Protein AF-A0A843GKA4-F1 (afdb_monomer_lite)

Secondary structure (DSSP, 8-state):
---SS----------S---TTSS---SEEEE-SSTTEEEE-HHHHHHTT--TTSEEEEEE-HHHHHHHHHHT-HHHHHHHHHTT--TTSHHHHHHHHHHH--EEEEE--B-B-TTSPBPEEE----HHHHHHHHHHHHHHHHHHHHHHHHHHTTT----HHHHHTT--TTTSPPPEEE-BSSEEPB-SSS--STTS-EEEE-HHHHHHHTGGGGGGGGG-EEEEEE-SSS-EEEEEE-SSSEEEEEEEEEEEEEEE--------

Structure (mmCIF, N/CA/C/O backbone):
data_AF-A0A843GKA4-F1
#
_entry.id   AF-A0A843GKA4-F1
#
loop_
_atom_site.group_PDB
_atom_site.id
_atom_site.type_symbol
_atom_site.label_atom_id
_atom_site.label_alt_id
_atom_site.label_comp_id
_atom_site.label_asym_id
_atom_site.label_entity_id
_atom_site.label_seq_id
_atom_site.pdbx_PDB_ins_code
_atom_site.Cartn_x
_atom_site.Cartn_y
_atom_site.Cartn_z
_atom_site.occupancy
_atom_site.B_iso_or_equiv
_atom_site.auth_seq_id
_atom_site.auth_comp_id
_atom_site.auth_asym_id
_atom_site.auth_atom_id
_atom_site.pdbx_PDB_model_num
ATOM 1 N N . MET A 1 1 ? 49.372 -31.970 7.978 1.00 38.84 1 MET A N 1
ATOM 2 C CA . MET A 1 1 ? 49.264 -32.409 9.388 1.00 38.84 1 MET A CA 1
ATOM 3 C C . MET A 1 1 ? 48.252 -33.540 9.479 1.00 38.84 1 MET A C 1
ATOM 5 O O . MET A 1 1 ? 47.115 -33.337 9.077 1.00 38.84 1 MET A O 1
ATOM 9 N N . LYS A 1 2 ? 48.652 -34.727 9.952 1.00 34.94 2 LYS A N 1
ATOM 10 C CA . LYS A 1 2 ? 47.706 -35.789 10.328 1.00 34.94 2 LYS A CA 1
ATOM 11 C C . LYS A 1 2 ? 47.189 -35.466 11.730 1.00 34.94 2 LYS A C 1
ATOM 13 O O . LYS A 1 2 ? 47.975 -35.460 12.670 1.00 34.94 2 LYS A O 1
ATOM 18 N N . LEU A 1 3 ? 45.902 -35.157 11.846 1.00 41.75 3 LEU A N 1
ATOM 19 C CA . LEU A 1 3 ? 45.246 -34.947 13.135 1.00 41.75 3 LEU A CA 1
ATOM 20 C C . LEU A 1 3 ? 44.920 -36.313 13.754 1.00 41.75 3 LEU A C 1
ATOM 22 O O . LEU A 1 3 ? 44.253 -37.147 13.141 1.00 41.75 3 LEU A O 1
ATOM 26 N N . VAL A 1 4 ? 45.471 -36.536 14.944 1.00 45.34 4 VAL A N 1
ATOM 27 C CA . VAL A 1 4 ? 45.277 -37.710 15.800 1.00 45.34 4 VAL A CA 1
ATOM 28 C C . VAL A 1 4 ? 43.909 -37.592 16.487 1.00 45.34 4 VAL A C 1
ATOM 30 O O . VAL A 1 4 ? 43.543 -36.509 16.928 1.00 45.34 4 VAL A O 1
ATOM 33 N N . ASN A 1 5 ? 43.179 -38.709 16.570 1.00 46.59 5 ASN A N 1
ATOM 34 C CA . ASN A 1 5 ? 41.856 -38.880 17.190 1.00 46.59 5 ASN A CA 1
ATOM 35 C C . ASN A 1 5 ? 40.714 -38.044 16.579 1.00 46.59 5 ASN A C 1
ATOM 37 O O . ASN A 1 5 ? 40.431 -36.918 16.975 1.00 46.59 5 ASN A O 1
ATOM 41 N N . LYS A 1 6 ? 39.999 -38.667 15.629 1.00 47.62 6 LYS A N 1
ATOM 42 C CA . LYS A 1 6 ? 38.758 -38.169 15.015 1.00 47.62 6 LYS A CA 1
ATOM 43 C C . LYS A 1 6 ? 37.616 -38.077 16.041 1.00 47.62 6 LYS A C 1
ATOM 45 O O . LYS A 1 6 ? 36.734 -38.930 16.065 1.00 47.62 6 LYS A O 1
ATOM 50 N N . ILE A 1 7 ? 37.584 -37.009 16.831 1.00 47.16 7 ILE A N 1
ATOM 51 C CA . ILE A 1 7 ? 36.308 -36.410 17.229 1.00 47.16 7 ILE A CA 1
ATOM 52 C C . ILE A 1 7 ? 35.863 -35.573 16.028 1.00 47.16 7 ILE A C 1
ATOM 54 O O . ILE A 1 7 ? 36.473 -34.556 15.703 1.00 47.16 7 ILE A O 1
ATOM 58 N N . SER A 1 8 ? 34.853 -36.053 15.303 1.00 47.72 8 SER A N 1
ATOM 59 C CA . SER A 1 8 ? 34.249 -35.306 14.200 1.00 47.72 8 SER A CA 1
ATOM 60 C C . SER A 1 8 ? 33.277 -34.291 14.785 1.00 47.72 8 SER A C 1
ATOM 62 O O . SER A 1 8 ? 32.148 -34.642 15.118 1.00 47.72 8 SER A O 1
ATOM 64 N N . PHE A 1 9 ? 33.684 -33.030 14.896 1.00 58.91 9 PHE A N 1
ATOM 65 C CA . PHE A 1 9 ? 32.709 -31.949 14.993 1.00 58.91 9 PHE A CA 1
ATOM 66 C C . PHE A 1 9 ? 32.101 -31.788 13.602 1.00 58.91 9 PHE A C 1
ATOM 68 O O . PHE A 1 9 ? 32.819 -31.514 12.641 1.00 58.91 9 PHE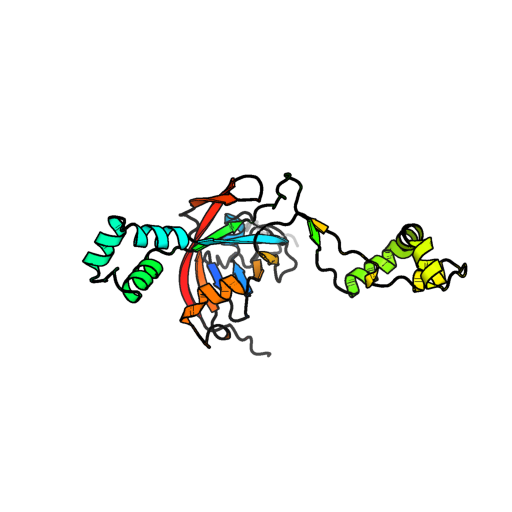 A O 1
ATOM 75 N N . GLY A 1 10 ? 30.803 -32.072 13.468 1.00 48.06 10 GLY A N 1
ATOM 76 C CA . GLY A 1 10 ? 30.100 -31.938 12.197 1.00 48.06 10 GLY A CA 1
ATOM 77 C C . GLY A 1 10 ? 30.334 -30.544 11.620 1.00 48.06 10 GLY A C 1
ATOM 78 O O . GLY A 1 10 ? 30.050 -29.543 12.272 1.00 48.06 10 GLY A O 1
ATOM 79 N N . VAL A 1 11 ? 30.884 -30.477 10.410 1.00 55.69 11 VAL A N 1
ATOM 80 C CA . VAL A 1 11 ? 30.999 -29.216 9.680 1.00 55.69 11 VAL A CA 1
ATOM 81 C C . VAL A 1 11 ? 29.627 -28.942 9.082 1.00 55.69 11 VAL A C 1
ATOM 83 O O . VAL A 1 11 ? 29.220 -29.585 8.117 1.00 55.69 11 VAL A O 1
ATOM 86 N N . ILE A 1 12 ? 28.885 -28.028 9.700 1.00 56.28 12 ILE A N 1
ATOM 87 C CA . ILE A 1 12 ? 27.628 -27.524 9.150 1.00 56.28 12 ILE A CA 1
ATOM 88 C C . ILE A 1 12 ? 27.998 -26.511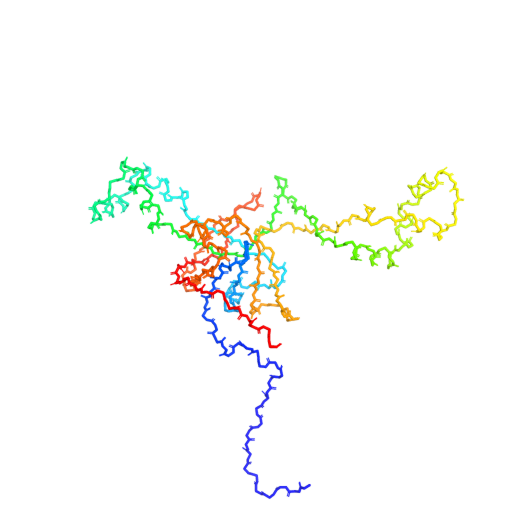 8.066 1.00 56.28 12 ILE A C 1
ATOM 90 O O . ILE A 1 12 ? 28.853 -25.652 8.286 1.00 56.28 12 ILE A O 1
ATOM 94 N N . ALA A 1 13 ? 27.371 -26.605 6.894 1.00 47.16 13 ALA A N 1
ATOM 95 C CA . ALA A 1 13 ? 27.494 -25.571 5.879 1.00 47.16 13 ALA A CA 1
ATOM 96 C C . ALA A 1 13 ? 26.998 -24.242 6.468 1.00 47.16 13 ALA A C 1
ATOM 98 O O . ALA A 1 13 ? 25.802 -24.064 6.699 1.00 47.16 13 ALA A O 1
ATOM 99 N N . ILE A 1 14 ? 27.912 -23.304 6.719 1.00 50.72 14 ILE A N 1
ATOM 100 C CA . ILE A 1 14 ? 27.523 -21.915 6.934 1.00 50.72 14 ILE A CA 1
ATOM 101 C C . ILE A 1 14 ? 27.127 -21.403 5.557 1.00 50.72 14 ILE A C 1
ATOM 103 O O . ILE A 1 14 ? 27.978 -21.166 4.700 1.00 50.72 14 ILE A O 1
ATOM 107 N N . GLN A 1 15 ? 25.822 -21.300 5.323 1.00 48.44 15 GLN A N 1
ATOM 108 C CA . GLN A 1 15 ? 25.293 -20.666 4.128 1.00 48.44 15 GLN A CA 1
ATOM 109 C C . GLN A 1 15 ? 25.831 -19.228 4.116 1.00 48.44 15 GLN A C 1
ATOM 111 O O . GLN A 1 15 ? 25.460 -18.415 4.964 1.00 48.44 15 GLN A O 1
ATOM 116 N N . ALA A 1 16 ? 26.777 -18.931 3.221 1.00 38.84 16 ALA A N 1
ATOM 117 C CA . ALA A 1 16 ? 27.272 -17.574 3.038 1.00 38.84 16 ALA A CA 1
ATOM 118 C C . ALA A 1 16 ? 26.066 -16.681 2.718 1.00 38.84 16 ALA A C 1
ATOM 120 O O . ALA A 1 16 ? 25.299 -16.965 1.798 1.00 38.84 16 ALA A O 1
ATOM 121 N N . GLY A 1 17 ? 25.852 -15.656 3.543 1.00 44.84 17 GLY A N 1
ATOM 122 C CA . GLY A 1 17 ? 24.589 -14.928 3.572 1.00 44.84 17 GLY A CA 1
ATOM 123 C C . GLY A 1 17 ? 23.571 -15.553 4.519 1.00 44.84 17 GLY A C 1
ATOM 124 O O . GLY A 1 17 ? 22.398 -15.643 4.155 1.00 44.84 17 GLY A O 1
ATOM 125 N N . GLN A 1 18 ? 23.987 -15.936 5.738 1.00 38.88 18 GLN A N 1
ATOM 126 C CA . GLN A 1 18 ? 23.077 -15.995 6.879 1.00 38.88 18 GLN A CA 1
ATOM 127 C C . GLN A 1 18 ? 22.455 -14.602 6.962 1.00 38.88 18 GLN A C 1
ATOM 129 O O . GLN A 1 18 ? 23.047 -13.646 7.465 1.00 38.88 18 GLN A O 1
ATOM 134 N N . LYS A 1 19 ? 21.312 -14.470 6.286 1.00 46.25 19 LYS A N 1
ATOM 135 C CA . LYS A 1 19 ? 20.554 -13.241 6.178 1.00 46.25 19 LYS A CA 1
ATOM 136 C C . LYS A 1 19 ? 20.395 -12.759 7.613 1.00 46.25 19 LYS A C 1
ATOM 138 O O . LYS A 1 19 ? 20.239 -13.567 8.532 1.00 46.25 19 LYS A O 1
ATOM 143 N N . SER A 1 20 ? 20.305 -11.457 7.811 1.00 41.94 20 SER A N 1
ATOM 144 C CA . SER A 1 20 ? 19.684 -10.913 9.020 1.00 41.94 20 SER A CA 1
ATOM 145 C C . SER A 1 20 ? 18.188 -11.315 9.122 1.00 41.94 20 SER A C 1
ATOM 147 O O . SER A 1 20 ? 17.361 -10.519 9.542 1.00 41.94 20 SER A O 1
ATOM 149 N N . SER A 1 21 ? 17.814 -12.527 8.697 1.00 41.22 21 SER A N 1
ATOM 150 C CA . SER A 1 21 ? 16.541 -13.205 8.893 1.00 41.22 21 SER A CA 1
ATOM 151 C C . SER A 1 21 ? 16.503 -13.968 10.216 1.00 41.22 21 SER A C 1
ATOM 153 O O . SER A 1 21 ? 15.453 -14.489 10.568 1.00 41.22 21 SER A O 1
ATOM 155 N N . THR A 1 22 ? 17.623 -14.072 10.945 1.00 35.56 22 THR A N 1
ATOM 156 C CA . THR A 1 22 ? 17.618 -14.506 12.354 1.00 35.56 22 THR A CA 1
ATOM 157 C C . THR A 1 22 ? 17.211 -13.395 13.313 1.00 35.56 22 THR A C 1
ATOM 159 O O . THR A 1 22 ? 16.858 -13.690 14.450 1.00 35.56 22 THR A O 1
ATOM 162 N N . VAL A 1 23 ? 17.127 -12.141 12.856 1.00 44.94 23 VAL A N 1
ATOM 163 C CA . VAL A 1 23 ? 16.138 -11.236 13.442 1.00 44.94 23 VAL A CA 1
ATOM 164 C C . VAL A 1 23 ? 14.832 -11.631 12.773 1.00 44.94 23 VAL A C 1
ATOM 166 O O . VAL A 1 23 ? 14.544 -11.198 11.658 1.00 44.94 23 VAL A O 1
ATOM 169 N N . ASN A 1 24 ? 14.100 -12.552 13.398 1.00 47.84 24 ASN A N 1
ATOM 170 C CA . ASN A 1 24 ? 12.736 -12.897 13.018 1.00 47.84 24 ASN A CA 1
ATOM 171 C C . ASN A 1 24 ? 11.884 -11.647 13.287 1.00 47.84 24 ASN A C 1
ATOM 173 O O . ASN A 1 24 ? 11.247 -11.521 14.327 1.00 47.84 24 ASN A O 1
ATOM 177 N N . ALA A 1 25 ? 12.037 -10.638 12.426 1.00 66.62 25 ALA A N 1
ATOM 178 C CA . ALA A 1 25 ? 11.390 -9.353 12.569 1.00 66.62 25 ALA A CA 1
ATOM 179 C C . ALA A 1 25 ? 9.899 -9.628 12.508 1.00 66.62 25 ALA A C 1
ATOM 181 O O . ALA A 1 25 ? 9.437 -10.211 11.531 1.00 66.62 25 ALA A O 1
ATOM 182 N N . GLU A 1 26 ? 9.174 -9.247 13.553 1.00 87.19 26 GLU A N 1
ATOM 183 C CA . GLU A 1 26 ? 7.733 -9.450 13.619 1.00 87.19 26 GLU A CA 1
ATOM 184 C C . GLU A 1 26 ? 7.051 -8.992 12.317 1.00 87.19 26 GLU A C 1
ATOM 186 O O . GLU A 1 26 ? 7.537 -8.064 11.648 1.00 87.19 26 GLU A O 1
ATOM 191 N N . PRO A 1 27 ? 5.947 -9.643 11.917 1.00 93.38 27 PRO A N 1
ATOM 192 C CA . PRO A 1 27 ? 5.213 -9.254 10.726 1.00 93.38 27 PRO A CA 1
ATOM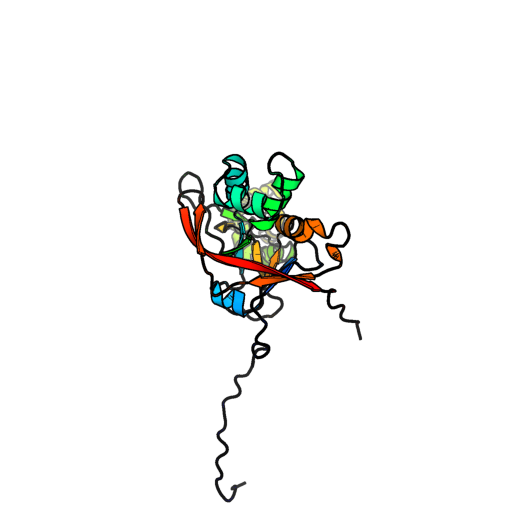 193 C C . PRO A 1 27 ? 4.668 -7.838 10.920 1.00 93.38 27 PRO A C 1
ATOM 195 O O . PRO A 1 27 ? 3.730 -7.609 11.681 1.00 93.38 27 PRO A O 1
ATOM 198 N N . ARG A 1 28 ? 5.318 -6.869 10.273 1.00 94.50 28 ARG A N 1
ATOM 199 C CA . ARG A 1 28 ? 5.078 -5.445 10.490 1.00 94.50 28 ARG A CA 1
ATOM 200 C C . ARG A 1 28 ? 4.995 -4.708 9.164 1.00 94.50 28 ARG A C 1
ATOM 202 O O . ARG A 1 28 ? 5.769 -4.971 8.239 1.00 94.50 28 ARG A O 1
ATOM 209 N N . LEU A 1 29 ? 4.096 -3.735 9.136 1.00 95.88 29 LEU A N 1
ATOM 210 C CA . LEU A 1 29 ? 4.042 -2.653 8.166 1.00 95.88 29 LEU A CA 1
ATOM 211 C C . LEU A 1 29 ? 4.416 -1.363 8.899 1.00 95.88 29 LEU A C 1
ATOM 213 O O . LEU A 1 29 ? 3.872 -1.052 9.952 1.00 95.88 29 LEU A O 1
ATOM 217 N N . ILE A 1 30 ? 5.337 -0.590 8.341 1.00 95.00 30 ILE A N 1
ATOM 218 C CA . ILE A 1 30 ? 5.848 0.632 8.954 1.00 95.00 30 ILE A CA 1
ATOM 219 C C . ILE A 1 30 ? 5.546 1.794 8.018 1.00 95.00 30 ILE A C 1
ATOM 221 O O . ILE A 1 30 ? 6.115 1.868 6.932 1.00 95.00 30 ILE A O 1
ATOM 225 N N . ALA A 1 31 ? 4.696 2.723 8.447 1.00 95.81 31 ALA A N 1
ATOM 226 C CA . ALA A 1 31 ? 4.517 4.016 7.798 1.00 95.81 31 ALA A CA 1
ATOM 227 C C . ALA A 1 31 ? 5.592 4.980 8.320 1.00 95.81 31 ALA A C 1
ATOM 229 O O . ALA A 1 31 ? 5.491 5.533 9.424 1.00 95.81 31 ALA A O 1
ATOM 230 N N . ASN A 1 32 ? 6.660 5.160 7.546 1.00 94.06 32 ASN A N 1
ATOM 231 C CA . ASN A 1 32 ? 7.856 5.860 8.005 1.00 94.06 32 ASN A CA 1
ATOM 232 C C . ASN A 1 32 ? 7.625 7.356 8.251 1.00 94.06 32 ASN A C 1
ATOM 234 O O . ASN A 1 32 ? 6.619 7.933 7.852 1.00 94.06 32 ASN A O 1
ATOM 238 N N . SER A 1 33 ? 8.587 7.998 8.904 1.00 92.00 33 SER A N 1
ATOM 239 C CA . SER A 1 33 ? 8.656 9.454 9.041 1.00 92.00 33 SER A CA 1
ATOM 240 C C . SER A 1 33 ? 8.813 10.175 7.693 1.00 92.00 33 SER A C 1
ATOM 242 O O . SER A 1 33 ? 8.329 11.288 7.529 1.00 92.00 33 SER A O 1
ATOM 244 N N . THR A 1 34 ? 9.442 9.546 6.696 1.00 92.69 34 THR A N 1
ATOM 245 C CA . THR A 1 34 ? 9.488 10.088 5.332 1.00 92.69 34 THR A CA 1
ATOM 246 C C . THR A 1 34 ? 8.084 10.066 4.711 1.00 92.69 34 THR A C 1
ATOM 248 O O . THR A 1 34 ? 7.488 8.986 4.655 1.00 92.69 34 THR A O 1
ATOM 251 N N . PRO A 1 35 ? 7.561 11.207 4.218 1.00 92.69 35 PRO A N 1
ATOM 252 C CA . PRO A 1 35 ? 6.235 11.272 3.608 1.00 92.69 35 PRO A CA 1
ATOM 253 C C . PRO A 1 35 ? 6.041 10.232 2.505 1.00 92.69 35 PRO A C 1
ATOM 255 O O . PRO A 1 35 ? 6.895 10.067 1.634 1.00 92.69 35 PRO A O 1
ATOM 258 N N . GLY A 1 36 ? 4.924 9.509 2.576 1.00 92.06 36 GLY A N 1
ATOM 259 C CA . GLY A 1 36 ? 4.547 8.472 1.617 1.00 92.06 36 GLY A CA 1
ATOM 260 C C . GLY A 1 36 ? 5.317 7.160 1.734 1.00 92.06 36 GLY A C 1
ATOM 261 O O . GLY A 1 36 ? 4.900 6.179 1.132 1.00 92.06 36 GLY A O 1
ATOM 262 N N . LYS A 1 37 ? 6.410 7.087 2.500 1.00 95.00 37 LYS A N 1
ATOM 263 C CA . LYS A 1 37 ? 7.242 5.881 2.564 1.00 95.00 37 LYS A CA 1
ATOM 264 C C . LYS A 1 37 ? 6.647 4.833 3.499 1.00 95.00 37 LYS A C 1
ATOM 266 O O . LYS A 1 37 ? 6.383 5.107 4.673 1.00 95.00 37 LYS A O 1
ATOM 271 N N . PHE A 1 38 ? 6.575 3.607 2.997 1.00 96.19 38 PHE A N 1
ATOM 272 C CA . PHE A 1 38 ? 6.256 2.417 3.770 1.00 96.19 38 PHE A CA 1
ATOM 273 C C . PHE A 1 38 ? 7.365 1.376 3.697 1.00 96.19 38 PHE A C 1
ATOM 275 O O . PHE A 1 38 ? 8.127 1.327 2.728 1.00 96.19 38 PHE A O 1
ATOM 282 N N . VAL A 1 39 ? 7.423 0.516 4.712 1.00 94.94 39 VAL A N 1
ATOM 283 C CA . VAL A 1 39 ? 8.276 -0.674 4.756 1.00 94.94 39 VAL A CA 1
ATOM 284 C C . VAL A 1 39 ? 7.473 -1.859 5.282 1.00 94.94 39 VAL A C 1
ATOM 286 O O . VAL A 1 39 ? 6.834 -1.741 6.322 1.00 94.94 39 VAL A O 1
ATOM 289 N N . ILE A 1 40 ? 7.549 -3.006 4.610 1.00 94.56 40 ILE A N 1
ATOM 290 C CA . ILE A 1 40 ? 7.080 -4.295 5.135 1.00 94.56 40 ILE A CA 1
ATOM 291 C C . ILE A 1 40 ? 8.263 -5.191 5.486 1.00 94.56 40 ILE A C 1
ATOM 293 O O . ILE A 1 40 ? 9.288 -5.199 4.793 1.00 94.56 40 ILE A O 1
ATOM 297 N N . THR A 1 41 ? 8.129 -5.951 6.569 1.00 92.88 41 THR A N 1
ATOM 298 C CA . THR A 1 41 ? 9.165 -6.895 7.000 1.00 92.88 41 THR A CA 1
ATOM 299 C C . THR A 1 41 ? 9.203 -8.144 6.116 1.00 92.88 41 THR A C 1
ATOM 301 O O . THR A 1 41 ? 8.264 -8.461 5.383 1.00 92.88 41 THR A O 1
ATOM 304 N N . ALA A 1 42 ? 10.320 -8.874 6.177 1.00 90.75 42 ALA A N 1
ATOM 305 C CA . ALA A 1 42 ? 10.529 -10.085 5.387 1.00 90.75 42 ALA A CA 1
ATOM 306 C C . ALA A 1 42 ? 9.418 -11.147 5.555 1.00 90.75 42 ALA A C 1
ATOM 308 O O . ALA A 1 42 ? 9.019 -11.718 4.537 1.00 90.75 42 ALA A O 1
ATOM 309 N N . PRO A 1 43 ? 8.866 -11.405 6.763 1.00 92.38 43 PRO A N 1
ATOM 310 C CA . PRO A 1 43 ? 7.750 -12.343 6.904 1.00 92.38 43 PRO A CA 1
ATOM 311 C C . PRO A 1 43 ? 6.494 -11.921 6.145 1.00 92.38 43 PRO A C 1
ATOM 313 O O . PRO A 1 43 ? 5.844 -12.774 5.552 1.00 92.38 43 PRO A O 1
ATOM 316 N N . VAL A 1 44 ? 6.195 -10.619 6.089 1.00 93.88 44 VAL A N 1
ATOM 317 C CA . VAL A 1 44 ? 5.047 -10.087 5.337 1.00 93.88 44 VAL A CA 1
ATOM 318 C C . VAL A 1 44 ? 5.256 -10.288 3.838 1.00 93.88 44 VAL A C 1
ATOM 320 O O . VAL A 1 44 ? 4.388 -10.841 3.169 1.00 93.88 44 VAL A O 1
ATOM 323 N N . SER A 1 45 ? 6.440 -9.936 3.315 1.00 93.62 45 SER A N 1
ATOM 324 C CA . SER A 1 45 ? 6.781 -10.191 1.904 1.00 93.62 45 SER A CA 1
ATOM 325 C C . SER A 1 45 ? 6.655 -11.675 1.550 1.00 93.62 45 SER A C 1
ATOM 327 O O . SER A 1 45 ? 6.152 -12.022 0.482 1.00 93.62 45 SER A O 1
ATOM 329 N N . LYS A 1 46 ? 7.086 -12.555 2.462 1.00 92.56 46 LYS A N 1
ATOM 330 C CA . LYS A 1 46 ? 6.988 -14.004 2.292 1.00 92.56 46 LYS A CA 1
ATOM 331 C C . LYS A 1 46 ? 5.541 -14.492 2.283 1.00 92.56 46 LYS A C 1
ATOM 333 O O . LYS A 1 46 ? 5.190 -15.261 1.396 1.00 92.56 46 LYS A O 1
ATOM 338 N N . ALA A 1 47 ? 4.724 -14.050 3.237 1.00 92.38 47 ALA A N 1
ATOM 339 C CA . ALA A 1 47 ? 3.326 -14.456 3.349 1.00 92.38 47 ALA A CA 1
ATOM 340 C C . ALA A 1 47 ? 2.509 -14.020 2.126 1.00 92.38 47 ALA A C 1
ATOM 342 O O . ALA A 1 47 ? 1.806 -14.831 1.537 1.00 92.38 47 ALA A O 1
ATOM 343 N N . MET A 1 48 ? 2.695 -12.775 1.683 1.00 93.81 48 MET A N 1
ATOM 344 C CA . MET A 1 48 ? 2.015 -12.217 0.509 1.00 93.81 48 MET A CA 1
ATOM 345 C C . MET A 1 48 ? 2.565 -12.737 -0.828 1.00 93.81 48 MET A C 1
ATOM 347 O O . MET A 1 48 ? 2.046 -12.374 -1.884 1.00 93.81 48 MET A O 1
ATOM 351 N N . ASN A 1 49 ? 3.644 -13.530 -0.804 1.00 93.75 49 ASN A N 1
ATOM 352 C CA . ASN A 1 49 ? 4.386 -13.960 -1.989 1.00 93.75 49 ASN A CA 1
ATOM 353 C C . ASN A 1 49 ? 4.707 -12.783 -2.934 1.00 93.75 49 ASN A C 1
ATOM 355 O O . ASN A 1 49 ? 4.428 -12.826 -4.138 1.00 93.75 49 ASN A O 1
ATOM 359 N N . ILE A 1 50 ? 5.238 -11.702 -2.354 1.00 93.62 50 ILE A N 1
ATOM 360 C CA . ILE A 1 50 ? 5.578 -10.470 -3.068 1.00 93.62 50 ILE A CA 1
ATOM 361 C C . ILE A 1 50 ? 7.093 -10.260 -3.100 1.00 93.62 50 ILE A C 1
ATOM 363 O O . ILE A 1 50 ? 7.772 -10.330 -2.069 1.00 93.62 50 ILE A O 1
ATOM 367 N N . ALA A 1 51 ? 7.624 -10.010 -4.291 1.00 91.44 51 ALA A N 1
ATOM 368 C CA . ALA A 1 51 ? 9.031 -9.746 -4.554 1.00 91.44 51 ALA A CA 1
ATOM 369 C C . ALA A 1 51 ? 9.283 -8.277 -4.927 1.00 91.44 51 ALA A C 1
ATOM 371 O O . ALA A 1 51 ? 8.369 -7.513 -5.227 1.00 91.44 51 ALA A O 1
ATOM 372 N N . VAL A 1 52 ? 10.562 -7.899 -4.947 1.00 90.19 52 VAL A N 1
ATOM 373 C CA . VAL A 1 52 ? 11.028 -6.597 -5.447 1.00 90.19 52 VAL A CA 1
ATOM 374 C C . VAL A 1 52 ? 10.496 -6.349 -6.865 1.00 90.19 52 VAL A C 1
ATOM 376 O O . VAL A 1 52 ? 10.651 -7.199 -7.738 1.00 90.19 52 VAL A O 1
ATOM 379 N N . GLY A 1 53 ? 9.913 -5.173 -7.106 1.00 89.00 53 GLY A N 1
ATOM 380 C CA . GLY A 1 53 ? 9.383 -4.764 -8.412 1.00 89.00 53 GLY A CA 1
ATOM 381 C C . GLY A 1 53 ? 7.915 -5.127 -8.661 1.00 89.00 53 GLY A C 1
ATOM 382 O O . GLY A 1 53 ? 7.339 -4.635 -9.640 1.00 89.00 53 GLY A O 1
ATOM 383 N N . GLU A 1 54 ? 7.315 -5.928 -7.778 1.00 92.94 54 GLU A N 1
ATOM 384 C CA . GLU A 1 54 ? 5.872 -6.182 -7.730 1.00 92.94 54 GLU A CA 1
ATOM 385 C C . GLU A 1 54 ? 5.154 -5.132 -6.875 1.00 92.94 54 GLU A C 1
ATOM 387 O O . GLU A 1 54 ? 5.796 -4.353 -6.164 1.00 92.94 54 GLU A O 1
ATOM 392 N N . ASN A 1 55 ? 3.823 -5.108 -6.936 1.00 94.88 55 ASN A N 1
ATOM 393 C CA . ASN A 1 55 ? 3.029 -4.054 -6.319 1.00 94.88 55 ASN A CA 1
ATOM 394 C C . ASN A 1 55 ? 2.262 -4.540 -5.089 1.00 94.88 55 ASN A C 1
ATOM 396 O O . ASN A 1 55 ? 1.762 -5.664 -5.048 1.00 94.88 55 ASN A O 1
ATOM 400 N N . ILE A 1 56 ? 2.137 -3.651 -4.108 1.00 95.88 56 ILE A N 1
ATOM 401 C CA . ILE A 1 56 ? 1.306 -3.820 -2.917 1.00 95.88 56 ILE A CA 1
ATOM 402 C C . ILE A 1 56 ? 0.202 -2.769 -2.914 1.00 95.88 56 ILE A C 1
ATOM 404 O O . ILE A 1 56 ? 0.442 -1.608 -3.242 1.00 95.88 56 ILE A O 1
ATOM 408 N N . GLN A 1 57 ? -1.006 -3.164 -2.540 1.00 94.94 57 GLN A N 1
ATOM 409 C CA . GLN A 1 57 ? -2.165 -2.286 -2.481 1.00 94.94 57 GLN A CA 1
ATOM 410 C C . GLN A 1 57 ? -2.790 -2.319 -1.085 1.00 94.94 57 GLN A C 1
ATOM 412 O O . GLN A 1 57 ? -2.727 -3.330 -0.384 1.00 94.94 57 GLN A O 1
ATOM 417 N N . PHE A 1 58 ? -3.384 -1.192 -0.695 1.00 95.81 58 PHE A N 1
ATOM 418 C CA . PHE A 1 58 ? -4.182 -1.074 0.517 1.00 95.81 58 PHE A CA 1
ATOM 419 C C . PHE A 1 58 ? -5.667 -1.276 0.228 1.00 95.81 58 PHE A C 1
ATOM 421 O O . PHE A 1 58 ? -6.177 -0.829 -0.800 1.00 95.81 58 PHE A O 1
ATOM 428 N N . GLY A 1 59 ? -6.356 -1.896 1.178 1.00 93.25 59 GLY A N 1
ATOM 429 C CA . GLY A 1 59 ? -7.811 -1.983 1.236 1.00 93.25 59 GLY A CA 1
ATOM 430 C C . GLY A 1 59 ? -8.317 -1.520 2.595 1.00 93.25 59 GLY A C 1
ATOM 431 O O . GLY A 1 59 ? -7.565 -1.485 3.568 1.00 93.25 59 GLY A O 1
ATOM 432 N N . ASN A 1 60 ? -9.590 -1.156 2.664 1.00 92.88 60 ASN A N 1
ATOM 433 C CA . ASN A 1 60 ? -10.292 -0.903 3.916 1.00 92.88 60 ASN A CA 1
ATOM 434 C C . ASN A 1 60 ? -11.786 -1.180 3.732 1.00 92.88 60 ASN A C 1
ATOM 436 O O . ASN A 1 60 ? -12.277 -1.265 2.606 1.00 92.88 60 ASN A O 1
ATOM 440 N N . ASN A 1 61 ? -12.497 -1.294 4.845 1.00 91.38 61 ASN A N 1
ATOM 441 C CA . ASN A 1 61 ? -13.945 -1.476 4.889 1.00 91.38 61 ASN A CA 1
ATOM 442 C C . ASN A 1 61 ? -14.713 -0.175 5.208 1.00 91.38 61 ASN A C 1
ATOM 444 O O . ASN A 1 61 ? -15.894 -0.263 5.529 1.00 91.38 61 ASN A O 1
ATOM 448 N N . ILE A 1 62 ? -14.094 1.012 5.102 1.00 89.00 62 ILE A N 1
ATOM 449 C CA . ILE A 1 62 ? -14.680 2.305 5.523 1.00 89.00 62 ILE A CA 1
ATOM 450 C C . ILE A 1 62 ? -16.065 2.505 4.910 1.00 89.00 62 ILE A C 1
ATOM 452 O O . ILE A 1 62 ? -17.029 2.702 5.639 1.00 89.00 62 ILE A O 1
ATOM 456 N N . ALA A 1 63 ? -16.193 2.357 3.588 1.00 88.19 63 ALA A N 1
ATOM 457 C CA . ALA A 1 63 ? -17.476 2.531 2.902 1.00 88.19 63 ALA A CA 1
ATOM 458 C C . ALA A 1 63 ? -18.550 1.533 3.382 1.00 88.19 63 ALA A C 1
ATOM 460 O O . ALA A 1 63 ? -19.733 1.863 3.460 1.00 88.19 63 ALA A O 1
ATOM 461 N N . GLY A 1 64 ? -18.141 0.308 3.727 1.00 88.19 64 GLY A N 1
ATOM 462 C CA . GLY A 1 64 ? -19.032 -0.699 4.303 1.00 88.19 64 GLY A CA 1
ATOM 463 C C . GLY A 1 64 ? -19.500 -0.313 5.706 1.00 88.19 64 GLY A C 1
ATOM 464 O O . GLY A 1 64 ? -20.688 -0.421 6.002 1.00 88.19 64 GLY A O 1
ATOM 465 N N . VAL A 1 65 ? -18.589 0.197 6.539 1.00 87.62 65 VAL A N 1
ATOM 466 C CA . VAL A 1 65 ? -18.889 0.679 7.895 1.00 87.62 65 VAL A CA 1
ATOM 467 C C . VAL A 1 65 ? -19.795 1.912 7.851 1.00 87.62 65 VAL A C 1
ATOM 469 O O . VAL A 1 65 ? -20.802 1.946 8.549 1.00 87.62 65 VAL A O 1
ATOM 472 N N . GLU A 1 66 ? -19.514 2.891 6.989 1.00 90.00 66 GLU A N 1
ATOM 473 C CA . GLU A 1 66 ? -20.357 4.083 6.796 1.00 90.00 66 GLU A CA 1
ATOM 474 C C . GLU A 1 66 ? -21.789 3.711 6.386 1.00 90.00 66 GLU A C 1
ATOM 476 O O . GLU A 1 66 ? -22.766 4.262 6.909 1.00 90.00 66 GLU A O 1
ATOM 481 N N . ASN A 1 67 ? -21.931 2.737 5.484 1.00 89.38 67 ASN A N 1
ATOM 482 C CA . ASN A 1 67 ? -23.239 2.225 5.098 1.00 89.38 67 ASN A CA 1
ATOM 483 C C . ASN A 1 67 ? -23.927 1.495 6.261 1.00 89.38 67 ASN A C 1
ATOM 485 O O . ASN A 1 67 ? -25.112 1.711 6.496 1.00 89.38 67 ASN A O 1
ATOM 489 N N . ALA A 1 68 ? -23.203 0.679 7.029 1.00 89.25 68 ALA A N 1
ATOM 490 C CA . ALA A 1 68 ? -23.766 -0.032 8.175 1.00 89.25 68 ALA A CA 1
ATOM 491 C C . ALA A 1 68 ? -24.226 0.923 9.297 1.00 89.25 68 ALA A C 1
ATOM 493 O O . ALA A 1 68 ? -25.292 0.714 9.880 1.00 89.25 68 ALA A O 1
ATOM 494 N N . ILE A 1 69 ? -23.483 2.009 9.544 1.00 88.75 69 ILE A N 1
ATOM 495 C CA . ILE A 1 69 ? -23.888 3.106 10.439 1.00 88.75 69 ILE A CA 1
ATOM 496 C C . ILE A 1 69 ? -25.180 3.751 9.922 1.00 88.75 69 ILE A C 1
ATOM 498 O O . ILE A 1 69 ? -26.139 3.923 10.676 1.00 88.75 69 ILE A O 1
ATOM 502 N N . SER A 1 70 ? -25.231 4.062 8.624 1.00 90.69 70 SER A N 1
ATOM 503 C CA . SER A 1 70 ? -26.394 4.696 7.987 1.00 90.69 70 SER A CA 1
ATOM 504 C C . SER A 1 70 ? -27.641 3.809 8.034 1.00 90.69 70 SER A C 1
ATOM 506 O O . SER A 1 70 ? -28.745 4.295 8.278 1.00 90.69 70 SER A O 1
ATOM 508 N N . GLN A 1 71 ? -27.467 2.502 7.835 1.00 92.75 71 GLN A N 1
ATOM 509 C CA . GLN A 1 71 ? -28.533 1.501 7.887 1.00 92.75 71 GLN A CA 1
ATOM 510 C C . GLN A 1 71 ? -28.913 1.093 9.313 1.00 92.75 71 GLN A C 1
ATOM 512 O O . GLN A 1 71 ? -29.895 0.374 9.482 1.00 92.75 71 GLN A O 1
ATOM 517 N N . ARG A 1 72 ? -28.171 1.551 10.331 1.00 90.25 72 ARG A N 1
ATOM 518 C CA . ARG A 1 72 ? -28.358 1.166 11.737 1.00 90.25 72 ARG A CA 1
ATOM 519 C C . ARG A 1 72 ? -28.398 -0.348 11.923 1.00 90.25 72 ARG A C 1
ATOM 521 O O . ARG A 1 72 ? -29.313 -0.880 12.549 1.00 90.25 72 ARG A O 1
ATOM 528 N N . VAL A 1 73 ? -27.404 -1.029 11.357 1.00 89.38 73 VAL A N 1
ATOM 529 C CA . VAL A 1 73 ? -27.232 -2.472 11.554 1.00 89.38 73 VAL A CA 1
ATOM 530 C C . VAL A 1 73 ? -27.166 -2.774 13.054 1.00 89.38 73 VAL A C 1
ATOM 532 O O . VAL A 1 73 ? -26.539 -2.031 13.811 1.00 89.38 73 VAL A O 1
ATOM 535 N N . GLU A 1 74 ? -27.833 -3.852 13.467 1.00 92.38 74 GLU A N 1
ATOM 536 C CA . GLU A 1 74 ? -28.068 -4.208 14.871 1.00 92.38 74 GLU A CA 1
ATOM 537 C C . GLU A 1 74 ? -26.782 -4.206 15.708 1.00 92.38 74 GLU A C 1
ATOM 539 O O . GLU A 1 74 ? -26.739 -3.561 16.751 1.00 92.38 74 GLU A O 1
ATOM 544 N N . ASP A 1 75 ? -25.703 -4.805 15.202 1.00 90.38 75 ASP A N 1
ATOM 545 C CA . ASP A 1 75 ? -24.412 -4.867 15.900 1.00 90.38 75 ASP A CA 1
ATOM 546 C C . ASP A 1 75 ? -23.821 -3.479 16.204 1.00 90.38 75 ASP A C 1
ATOM 548 O O . ASP A 1 75 ? -23.286 -3.249 17.289 1.00 90.38 75 ASP A O 1
ATOM 552 N N . ILE A 1 76 ? -23.962 -2.520 15.282 1.00 88.75 76 ILE A N 1
ATOM 553 C CA . ILE A 1 76 ? -23.463 -1.148 15.468 1.00 88.75 76 ILE A CA 1
ATOM 554 C C . ILE A 1 76 ? -24.331 -0.394 16.477 1.00 88.75 76 ILE A C 1
ATOM 556 O O . ILE A 1 76 ? -23.812 0.364 17.296 1.00 88.75 76 ILE A O 1
ATOM 560 N N . VAL A 1 77 ? -25.650 -0.601 16.444 1.00 91.38 77 VAL A N 1
ATOM 561 C CA . VAL A 1 77 ? -26.584 0.015 17.400 1.00 91.38 77 VAL A CA 1
ATOM 562 C C . VAL A 1 77 ? -26.369 -0.537 18.808 1.00 91.38 77 VAL A C 1
ATOM 564 O O . VAL A 1 77 ? -26.383 0.234 19.772 1.00 91.38 77 VAL A O 1
ATOM 567 N N . ASN A 1 78 ? -26.133 -1.844 18.928 1.00 93.00 78 ASN A N 1
ATOM 568 C CA . ASN A 1 78 ? -25.828 -2.504 20.193 1.00 93.00 78 ASN A CA 1
ATOM 569 C C . ASN A 1 78 ? -24.513 -1.976 20.767 1.00 93.00 78 ASN A C 1
ATOM 571 O O . ASN A 1 78 ? -24.511 -1.465 21.885 1.00 93.00 78 ASN A O 1
ATOM 575 N N . TRP A 1 79 ? -23.438 -1.964 19.971 1.00 94.25 79 TRP A N 1
ATOM 576 C CA . TRP A 1 79 ? -22.158 -1.385 20.384 1.00 94.25 79 TRP A CA 1
ATOM 577 C C . TRP A 1 79 ? -22.302 0.077 20.822 1.00 94.25 79 TRP A C 1
ATOM 579 O O . TRP A 1 79 ? -21.780 0.469 21.866 1.00 94.25 79 TRP A O 1
ATOM 589 N N . ALA A 1 80 ? -23.042 0.890 20.065 1.00 91.81 80 ALA A N 1
ATOM 590 C CA . ALA A 1 80 ? -23.232 2.296 20.397 1.00 91.81 80 ALA A CA 1
ATOM 591 C C . ALA A 1 80 ? -24.000 2.475 21.715 1.00 91.81 80 ALA A C 1
ATOM 593 O O . ALA A 1 80 ? -23.624 3.303 22.543 1.00 91.81 80 ALA A O 1
ATOM 594 N N . SER A 1 81 ? -25.029 1.658 21.945 1.00 92.44 81 SER A N 1
ATOM 595 C CA . SER A 1 81 ? -25.809 1.672 23.187 1.00 92.44 81 SER A CA 1
ATOM 596 C C . SER A 1 81 ? -24.969 1.241 24.393 1.00 92.44 81 SER A C 1
ATOM 598 O O . SER A 1 81 ? -25.038 1.875 25.444 1.00 92.44 81 SER A O 1
ATOM 600 N N . GLU A 1 82 ? -24.142 0.206 24.237 1.00 94.00 82 GLU A N 1
ATOM 601 C CA . GLU A 1 82 ? -23.240 -0.304 25.279 1.00 94.00 82 GLU A CA 1
ATOM 602 C C . GLU A 1 82 ? -22.132 0.692 25.640 1.00 94.00 82 GLU A C 1
ATOM 604 O O . GLU A 1 82 ? -21.759 0.810 26.807 1.00 94.00 82 GLU A O 1
ATOM 609 N N . ASN A 1 83 ? -21.635 1.443 24.656 1.00 92.00 83 ASN A N 1
ATOM 610 C CA . ASN A 1 83 ? -20.546 2.406 24.833 1.00 92.00 83 ASN A CA 1
ATOM 611 C C . ASN A 1 83 ? -21.034 3.845 25.078 1.00 92.00 83 ASN A C 1
ATOM 613 O O . ASN A 1 83 ? -20.219 4.762 25.183 1.00 92.00 83 ASN A O 1
ATOM 617 N N . GLY A 1 84 ? -22.351 4.066 25.179 1.00 91.69 84 GLY A N 1
ATOM 618 C CA . GLY A 1 84 ? -22.935 5.395 25.396 1.00 91.69 84 GLY A CA 1
ATOM 619 C C . GLY A 1 84 ? -22.687 6.375 24.242 1.00 91.69 84 GLY A C 1
ATOM 620 O O . GLY A 1 84 ? -22.592 7.582 24.463 1.00 91.69 84 GLY A O 1
ATOM 621 N N . VAL A 1 85 ? -22.550 5.862 23.019 1.00 92.94 85 VAL A N 1
ATOM 622 C CA . VAL A 1 85 ? -22.265 6.627 21.804 1.00 92.94 85 VAL A CA 1
ATOM 623 C C . VAL A 1 85 ? -23.570 6.985 21.091 1.00 92.94 85 VAL A C 1
ATOM 625 O O . VAL A 1 85 ? -24.363 6.113 20.743 1.00 92.94 85 VAL A O 1
ATOM 628 N N . ASP A 1 86 ? -23.790 8.273 20.815 1.00 92.06 86 ASP A N 1
ATOM 629 C CA . ASP A 1 86 ? -24.962 8.728 20.057 1.00 92.06 86 ASP A CA 1
ATOM 630 C C . ASP A 1 86 ? -24.684 8.767 18.546 1.00 92.06 86 ASP A C 1
ATOM 632 O O . ASP A 1 86 ? -24.106 9.724 18.027 1.00 92.06 86 ASP A O 1
ATOM 636 N N . LEU A 1 87 ? -25.159 7.754 17.816 1.00 90.44 87 LEU A N 1
ATOM 637 C CA . LEU A 1 87 ? -25.028 7.649 16.352 1.00 90.44 87 LEU A CA 1
ATOM 638 C C . LEU A 1 87 ? -25.793 8.732 15.563 1.00 90.44 87 LEU A C 1
ATOM 640 O O . LEU A 1 87 ? -25.630 8.832 14.345 1.00 90.44 87 LEU A O 1
ATOM 644 N N . ASN A 1 88 ? -26.638 9.540 16.213 1.00 91.06 88 ASN A N 1
ATOM 645 C CA . ASN A 1 88 ? -27.266 10.700 15.570 1.00 91.06 88 ASN A CA 1
ATOM 646 C C . ASN A 1 88 ? -26.313 11.899 15.465 1.00 91.06 88 ASN A C 1
ATOM 648 O O . ASN A 1 88 ? -26.593 12.839 14.722 1.00 91.06 88 ASN A O 1
ATOM 652 N N . THR A 1 89 ? -25.205 11.876 16.207 1.00 92.56 89 THR A N 1
ATOM 653 C CA . THR A 1 89 ? -24.184 12.927 16.196 1.00 92.56 89 THR A CA 1
ATOM 654 C C . THR A 1 89 ? -23.049 12.572 15.248 1.00 92.56 89 THR A C 1
ATOM 656 O O . THR A 1 89 ? -22.781 11.395 14.988 1.00 92.56 89 THR A O 1
ATOM 659 N N . ARG A 1 90 ? -22.348 13.589 14.733 1.00 91.19 90 ARG A N 1
ATOM 660 C CA . ARG A 1 90 ? -21.183 13.352 13.876 1.00 91.19 90 ARG A CA 1
ATOM 661 C C . ARG A 1 90 ? -20.080 12.643 14.657 1.00 91.19 90 ARG A C 1
ATOM 663 O O . ARG A 1 90 ? -19.466 11.716 14.144 1.00 91.19 90 ARG A O 1
ATOM 670 N N . GLU A 1 91 ? -19.893 13.037 15.908 1.00 91.38 91 GLU A N 1
ATOM 671 C CA . GLU A 1 91 ? -18.914 12.480 16.830 1.00 91.38 91 GLU A CA 1
ATOM 672 C C . GLU A 1 91 ? -19.167 10.993 17.090 1.00 91.38 91 GLU A C 1
ATOM 674 O O . GLU A 1 91 ? -18.227 10.200 17.084 1.00 91.38 91 GLU A O 1
ATOM 679 N N . GLY A 1 92 ? -20.429 10.592 17.272 1.00 89.38 92 GLY A N 1
ATOM 680 C CA . GLY A 1 92 ? -20.765 9.187 17.474 1.00 89.38 92 GLY A CA 1
ATOM 681 C C . GLY A 1 92 ? -20.603 8.338 16.216 1.00 89.38 92 GLY A C 1
ATOM 682 O O . GLY A 1 92 ? -20.133 7.204 16.298 1.00 89.38 92 GLY A O 1
ATOM 683 N N . GLN A 1 93 ? -20.909 8.897 15.041 1.00 90.31 93 GLN A N 1
ATOM 684 C CA . GLN A 1 93 ? -20.626 8.232 13.765 1.00 90.31 93 GLN A CA 1
ATOM 685 C C . GLN A 1 93 ? -19.120 8.081 13.528 1.00 90.31 93 GLN A C 1
ATOM 687 O O . GLN A 1 93 ? -18.680 7.014 13.115 1.00 90.31 93 GLN A O 1
ATOM 692 N N . ASP A 1 94 ? -18.323 9.107 13.835 1.00 90.44 94 ASP A N 1
ATOM 693 C CA . ASP A 1 94 ? -16.861 9.057 13.725 1.00 90.44 94 ASP A CA 1
ATOM 694 C C . ASP A 1 94 ? -16.247 8.058 14.721 1.00 90.44 94 ASP A C 1
ATOM 696 O O . ASP A 1 94 ? -15.285 7.366 14.385 1.00 90.44 94 ASP A O 1
ATOM 700 N N . ALA A 1 95 ? -16.818 7.928 15.924 1.00 90.31 95 ALA A N 1
ATOM 701 C CA . ALA A 1 95 ? -16.407 6.923 16.903 1.00 90.31 95 ALA A CA 1
ATOM 702 C C . ALA A 1 95 ? -16.679 5.496 16.404 1.00 90.31 95 ALA A C 1
ATOM 704 O O . ALA A 1 95 ? -15.774 4.663 16.435 1.00 90.31 95 ALA A O 1
ATOM 705 N N . ALA A 1 96 ? -17.881 5.231 15.881 1.00 88.50 96 ALA A N 1
ATOM 706 C CA . ALA A 1 96 ? -18.215 3.939 15.280 1.00 88.50 96 ALA A CA 1
ATOM 707 C C . ALA A 1 96 ? -17.333 3.643 14.059 1.00 88.50 96 ALA A C 1
ATOM 709 O O . ALA A 1 96 ? -16.806 2.541 13.913 1.00 88.50 96 ALA A O 1
ATOM 710 N N . LEU A 1 97 ? -17.114 4.642 13.200 1.00 89.44 97 LEU A N 1
ATOM 711 C CA . LEU A 1 97 ? -16.260 4.489 12.030 1.00 89.44 97 LEU A CA 1
ATOM 712 C C . LEU A 1 97 ? -14.834 4.122 12.440 1.00 89.44 97 LEU A C 1
ATOM 714 O O . LEU A 1 97 ? -14.248 3.215 11.859 1.00 89.44 97 LEU A O 1
ATOM 718 N N . LYS A 1 98 ? -14.282 4.787 13.457 1.00 88.38 98 LYS A N 1
ATOM 719 C CA . LYS A 1 98 ? -12.942 4.497 13.970 1.00 88.38 98 LYS A CA 1
ATOM 720 C C . LYS A 1 98 ? -12.832 3.097 14.575 1.00 88.38 98 LYS A C 1
ATOM 722 O O . LYS A 1 98 ? -11.798 2.467 14.383 1.00 88.38 98 LYS A O 1
ATOM 727 N N . GLU A 1 99 ? -13.861 2.636 15.279 1.00 88.88 99 GLU A N 1
ATOM 728 C CA . GLU A 1 99 ? -13.866 1.325 15.935 1.00 88.88 99 GLU A CA 1
ATOM 729 C C . GLU A 1 99 ? -13.916 0.172 14.926 1.00 88.88 99 GLU A C 1
ATOM 731 O O . GLU A 1 99 ? -13.130 -0.767 15.005 1.00 88.88 99 GLU A O 1
ATOM 736 N N . PHE A 1 100 ? -14.820 0.251 13.948 1.00 88.94 100 PHE A N 1
ATOM 737 C CA . PHE A 1 100 ? -15.073 -0.857 13.021 1.00 88.94 100 PHE A CA 1
ATOM 738 C C . PHE A 1 100 ? -14.226 -0.805 11.743 1.00 88.94 100 PHE A C 1
ATOM 740 O O . PHE A 1 100 ? -14.270 -1.736 10.930 1.00 88.94 100 PHE A O 1
ATOM 747 N N . THR A 1 101 ? -13.460 0.271 11.528 1.00 89.06 101 THR A N 1
ATOM 748 C CA . THR A 1 101 ? -12.571 0.367 10.366 1.00 89.06 101 THR A CA 1
ATOM 749 C C . THR A 1 101 ? -11.367 -0.549 10.530 1.00 89.06 101 THR A C 1
ATOM 751 O O . THR A 1 101 ? -10.522 -0.354 11.400 1.00 89.06 101 THR A O 1
ATOM 754 N N . VAL A 1 102 ? -11.225 -1.478 9.592 1.00 90.81 102 VAL A N 1
ATOM 755 C CA . VAL A 1 102 ? -10.066 -2.351 9.450 1.00 90.81 102 VAL A CA 1
ATOM 756 C C . VAL A 1 102 ? -9.375 -2.033 8.131 1.00 90.81 102 VAL A C 1
ATOM 758 O O . VAL A 1 102 ? -10.004 -1.927 7.073 1.00 90.81 102 VAL A O 1
ATOM 761 N N . TRP A 1 103 ? -8.057 -1.876 8.201 1.00 94.38 103 TRP A N 1
ATOM 762 C CA . TRP A 1 103 ? -7.203 -1.716 7.032 1.00 94.38 103 TRP A CA 1
ATOM 763 C C . TRP A 1 103 ? -6.559 -3.044 6.663 1.00 94.38 103 TRP A C 1
ATOM 765 O O . TRP A 1 103 ? -6.252 -3.865 7.523 1.00 94.38 103 TRP A O 1
ATOM 775 N N . PHE A 1 104 ? -6.304 -3.221 5.373 1.00 94.75 104 PHE A N 1
ATOM 776 C CA . PHE A 1 104 ? -5.715 -4.427 4.817 1.00 94.75 104 PHE A CA 1
ATOM 777 C C . PHE A 1 104 ? -4.593 -4.081 3.845 1.00 94.75 104 PHE A C 1
ATOM 779 O O . PHE A 1 104 ? -4.617 -3.034 3.192 1.00 94.75 104 PHE A O 1
ATOM 786 N N . ILE A 1 105 ? -3.646 -5.002 3.696 1.00 96.62 105 ILE A N 1
ATOM 787 C CA . ILE A 1 105 ? -2.667 -5.003 2.608 1.00 96.62 105 ILE A CA 1
ATOM 788 C C . ILE A 1 105 ? -2.799 -6.279 1.780 1.00 96.62 105 ILE A C 1
ATOM 790 O O . ILE A 1 105 ? -3.007 -7.364 2.319 1.00 96.62 105 ILE A O 1
ATOM 794 N N . PHE A 1 106 ? -2.667 -6.158 0.464 1.00 95.31 106 PHE A N 1
ATOM 795 C CA . PHE A 1 106 ? -2.742 -7.285 -0.465 1.00 95.31 106 PHE A CA 1
ATOM 796 C C . PHE A 1 106 ? -1.859 -7.049 -1.693 1.00 95.31 106 PHE A C 1
ATOM 798 O O . PHE A 1 106 ? -1.356 -5.946 -1.928 1.00 95.31 106 PHE A O 1
ATOM 805 N N . LYS A 1 107 ? -1.613 -8.110 -2.465 1.00 95.75 107 LYS A N 1
ATOM 806 C CA . LYS A 1 107 ? -0.804 -8.032 -3.685 1.00 95.75 107 LYS A CA 1
ATOM 807 C C . LYS A 1 107 ? -1.592 -7.322 -4.788 1.00 95.75 107 LYS A C 1
ATOM 809 O O . LYS A 1 107 ? -2.743 -7.661 -5.038 1.00 95.75 107 LYS A O 1
ATOM 814 N N . GLY A 1 108 ? -0.965 -6.348 -5.443 1.00 93.19 108 GLY A N 1
ATOM 815 C CA . GLY A 1 108 ? -1.574 -5.599 -6.539 1.00 93.19 108 GLY A CA 1
ATOM 816 C C . GLY A 1 108 ? -1.993 -6.509 -7.693 1.00 93.19 108 GLY A C 1
ATOM 817 O O . GLY A 1 108 ? -1.319 -7.497 -7.995 1.00 93.19 108 GLY A O 1
ATOM 818 N N . VAL A 1 109 ? -3.096 -6.156 -8.351 1.00 93.19 109 VAL A N 1
ATOM 819 C CA . VAL A 1 109 ? -3.684 -6.924 -9.451 1.00 93.19 109 VAL A CA 1
ATOM 820 C C . VAL A 1 109 ? -3.442 -6.225 -10.793 1.00 93.19 109 VAL A C 1
ATOM 822 O O . VAL A 1 109 ? -3.502 -4.989 -10.862 1.00 93.19 109 VAL A O 1
ATOM 825 N N . PRO A 1 110 ? -3.155 -6.976 -11.871 1.00 92.50 110 PRO A N 1
ATOM 826 C CA . PRO A 1 110 ? -3.009 -6.404 -13.205 1.00 92.50 110 PRO A CA 1
ATOM 827 C C . PRO A 1 110 ? -4.292 -5.695 -13.638 1.00 92.50 110 PRO A C 1
ATOM 829 O O . PRO A 1 110 ? -5.378 -6.227 -13.439 1.00 92.50 110 PRO A O 1
ATOM 832 N N . GLN A 1 111 ? -4.167 -4.508 -14.222 1.00 91.56 111 GLN A N 1
ATOM 833 C CA . GLN A 1 111 ? -5.303 -3.689 -14.638 1.00 91.56 111 GLN A CA 1
ATOM 834 C C . GLN A 1 111 ? -5.591 -3.857 -16.132 1.00 91.56 111 GLN A C 1
ATOM 836 O O . GLN A 1 111 ? -4.673 -4.008 -16.950 1.00 91.56 111 GLN A O 1
ATOM 841 N N . TYR A 1 112 ? -6.873 -3.787 -16.479 1.00 90.88 112 TYR A N 1
ATOM 842 C CA . TYR A 1 112 ? -7.384 -3.908 -17.838 1.00 90.88 112 TYR A CA 1
ATOM 843 C C . TYR A 1 112 ? -8.269 -2.713 -18.193 1.00 90.88 112 TYR A C 1
ATOM 845 O O . TYR A 1 112 ? -8.913 -2.113 -17.332 1.00 90.88 112 TYR A O 1
ATOM 853 N N . ASP A 1 113 ? -8.300 -2.363 -19.477 1.00 86.75 113 ASP A N 1
ATOM 854 C CA . ASP A 1 113 ? -9.274 -1.411 -20.001 1.00 86.75 113 ASP A CA 1
ATOM 855 C C . ASP A 1 113 ? -10.685 -2.035 -20.076 1.00 86.75 113 ASP A C 1
ATOM 857 O O . ASP A 1 113 ? -10.875 -3.243 -19.909 1.00 86.75 113 ASP A O 1
ATOM 861 N N . SER A 1 114 ? -11.695 -1.217 -20.388 1.00 81.88 114 SER A N 1
ATOM 862 C CA . SER A 1 114 ? -13.089 -1.667 -20.534 1.00 81.88 114 SER A CA 1
ATOM 863 C C . SER A 1 114 ? -13.314 -2.669 -21.675 1.00 81.88 114 SER A C 1
ATOM 865 O O . SER A 1 114 ? -14.374 -3.287 -21.756 1.00 81.88 114 SER A O 1
ATOM 867 N N . LYS A 1 115 ? -12.329 -2.840 -22.564 1.00 84.25 115 LYS A N 1
ATOM 868 C CA . LYS A 1 115 ? -12.329 -3.811 -23.666 1.00 84.25 115 LYS A CA 1
ATOM 869 C C . LYS A 1 115 ? -11.571 -5.094 -23.297 1.00 84.25 115 LYS A C 1
ATOM 871 O O . LYS A 1 115 ? -11.600 -6.058 -24.058 1.00 84.25 115 LYS A O 1
ATOM 876 N N . GLY A 1 116 ? -10.935 -5.134 -22.126 1.00 80.69 116 GLY A N 1
ATOM 877 C CA . GLY A 1 116 ? -10.147 -6.250 -21.624 1.00 80.69 116 GLY A CA 1
ATOM 878 C C . GLY A 1 116 ? -8.699 -6.296 -22.109 1.00 80.69 116 GLY A C 1
ATOM 879 O O . GLY A 1 116 ? -8.062 -7.335 -21.944 1.00 80.69 116 GLY A O 1
ATOM 880 N N . ASN A 1 117 ? -8.167 -5.218 -22.687 1.00 87.00 117 ASN A N 1
ATOM 881 C CA . ASN A 1 117 ? -6.747 -5.128 -23.020 1.00 87.00 117 ASN A CA 1
ATOM 882 C C . ASN A 1 117 ? -5.935 -4.724 -21.781 1.00 87.00 117 ASN A C 1
ATOM 884 O O . ASN A 1 117 ? -6.422 -3.928 -20.975 1.00 87.00 117 ASN A O 1
ATOM 888 N N . PRO A 1 118 ? -4.694 -5.220 -21.625 1.00 87.88 118 PRO A N 1
ATOM 889 C CA . PRO A 1 118 ? -3.793 -4.770 -20.571 1.00 87.88 118 PRO A CA 1
ATOM 890 C C . PRO A 1 118 ? -3.637 -3.249 -20.592 1.00 87.88 118 PRO A C 1
ATOM 892 O O . PRO A 1 118 ? -3.232 -2.672 -21.603 1.00 87.88 118 PRO A O 1
ATOM 895 N N . LEU A 1 119 ? -3.936 -2.592 -19.471 1.00 87.19 119 LEU A N 1
ATOM 896 C CA . LEU A 1 119 ? -3.659 -1.169 -19.339 1.00 87.19 119 LEU A CA 1
ATOM 897 C C . LEU A 1 119 ? -2.142 -0.997 -19.276 1.00 87.19 119 LEU A C 1
ATOM 899 O O . LEU A 1 119 ? -1.501 -1.570 -18.402 1.00 87.19 119 LEU A O 1
ATOM 903 N N . MET A 1 120 ? -1.555 -0.226 -20.185 1.00 87.38 120 MET A N 1
ATOM 904 C CA . MET A 1 120 ? -0.106 -0.029 -20.237 1.00 87.38 120 MET A CA 1
ATOM 905 C C . MET A 1 120 ? 0.279 1.291 -19.562 1.00 87.38 120 MET A C 1
ATOM 907 O O . MET A 1 120 ? -0.336 2.327 -19.802 1.00 87.38 120 MET A O 1
ATOM 911 N N . THR A 1 121 ? 1.308 1.273 -18.719 1.00 79.25 121 THR A N 1
ATOM 912 C CA . THR A 1 121 ? 1.865 2.460 -18.057 1.00 79.25 121 THR A CA 1
ATOM 913 C C . THR A 1 121 ? 3.349 2.567 -18.385 1.00 79.25 121 THR A C 1
ATOM 915 O O . THR A 1 121 ? 4.059 1.560 -18.392 1.00 79.25 121 THR A O 1
ATOM 918 N N . SER A 1 122 ? 3.818 3.779 -18.681 1.00 77.56 122 SER A N 1
ATOM 919 C CA . SER A 1 122 ? 5.236 4.039 -18.919 1.00 77.56 122 SER A CA 1
ATOM 920 C C . SER A 1 122 ? 6.037 3.877 -17.629 1.00 77.56 122 SER A C 1
ATOM 922 O O . SER A 1 122 ? 5.661 4.379 -16.567 1.00 77.56 122 SER A O 1
ATOM 924 N N . GLU A 1 123 ? 7.162 3.175 -17.707 1.00 73.94 123 GLU A N 1
ATOM 925 C CA . GLU A 1 123 ? 8.141 3.188 -16.631 1.00 73.94 123 GLU A CA 1
ATOM 926 C C . GLU A 1 123 ? 8.978 4.464 -16.691 1.00 73.94 123 GLU A C 1
ATOM 928 O O . GLU A 1 123 ? 9.270 5.018 -17.752 1.00 73.94 123 GLU A O 1
ATOM 933 N N . ARG A 1 124 ? 9.375 4.965 -15.523 1.00 69.00 124 ARG A N 1
ATOM 934 C CA . ARG A 1 124 ? 10.243 6.134 -15.463 1.00 69.00 124 ARG A CA 1
ATOM 935 C C . ARG A 1 124 ? 11.663 5.709 -15.823 1.00 69.00 124 ARG A C 1
ATOM 937 O O . ARG A 1 124 ? 12.344 5.128 -14.989 1.00 69.00 124 ARG A O 1
ATOM 944 N N . TYR A 1 125 ? 12.098 6.039 -17.031 1.00 74.19 125 TYR A N 1
ATOM 945 C CA . TYR A 1 125 ? 13.515 6.073 -17.374 1.00 74.19 125 TYR A CA 1
ATOM 946 C C . TYR A 1 125 ? 14.093 7.410 -16.927 1.00 74.19 125 TYR A C 1
ATOM 948 O O . TYR A 1 125 ? 13.491 8.468 -17.152 1.00 74.19 125 TYR A O 1
ATOM 956 N N . THR A 1 126 ? 15.241 7.374 -16.260 1.00 77.12 126 THR A N 1
ATOM 957 C CA . THR A 1 126 ? 16.009 8.590 -15.996 1.00 77.12 126 THR A CA 1
ATOM 958 C C . THR A 1 126 ? 16.627 9.105 -17.298 1.00 77.12 126 THR A C 1
ATOM 960 O O . THR A 1 126 ? 16.681 8.395 -18.301 1.00 77.12 126 THR A O 1
ATOM 963 N N . LYS A 1 127 ? 17.094 10.359 -17.310 1.00 80.50 127 LYS A N 1
ATOM 964 C CA . LYS A 1 127 ? 17.817 10.892 -18.478 1.00 80.50 127 LYS A CA 1
ATOM 965 C C . LYS A 1 127 ? 19.075 10.069 -18.780 1.00 80.50 127 LYS A C 1
ATOM 967 O O . LYS A 1 127 ? 19.412 9.900 -19.943 1.00 80.50 127 LYS A O 1
ATOM 972 N N . GLU A 1 128 ? 19.714 9.543 -17.739 1.00 79.38 128 GLU A N 1
ATOM 973 C CA . GLU A 1 128 ? 20.890 8.674 -17.826 1.00 79.38 128 GLU A CA 1
ATOM 974 C C . GLU A 1 128 ? 20.538 7.338 -18.495 1.00 79.38 128 GLU A C 1
ATOM 976 O O . GLU A 1 128 ? 21.175 6.985 -19.483 1.00 79.38 128 GLU A O 1
ATOM 981 N N . ASP A 1 129 ? 19.459 6.672 -18.063 1.00 79.44 129 ASP A N 1
ATOM 982 C CA . ASP A 1 129 ? 18.998 5.412 -18.677 1.00 79.44 129 ASP A CA 1
ATOM 983 C C . ASP A 1 129 ? 18.639 5.599 -20.159 1.00 79.44 129 ASP A C 1
ATOM 985 O O . ASP A 1 129 ? 18.943 4.759 -21.006 1.00 79.44 129 ASP A O 1
ATOM 989 N N . LYS A 1 130 ? 17.989 6.724 -20.495 1.00 79.19 130 LYS A N 1
ATOM 990 C CA . LYS A 1 130 ? 17.659 7.055 -21.888 1.00 79.19 130 LYS A CA 1
ATOM 991 C C . LYS A 1 130 ? 18.910 7.317 -22.720 1.00 79.19 130 LYS A C 1
ATOM 993 O O . LYS A 1 130 ? 18.970 6.880 -23.864 1.00 79.19 130 LYS A O 1
ATOM 998 N N . GLN A 1 131 ? 19.907 7.997 -22.158 1.00 81.25 131 GLN A N 1
ATOM 999 C CA . GLN A 1 131 ? 21.168 8.250 -22.848 1.00 81.25 131 GLN A CA 1
ATOM 1000 C C . GLN A 1 131 ? 21.952 6.955 -23.083 1.00 81.25 131 GLN A C 1
ATOM 1002 O O . GLN A 1 131 ? 22.484 6.751 -24.171 1.00 81.25 131 GLN A O 1
ATOM 1007 N N . GLU A 1 132 ? 21.996 6.058 -22.099 1.00 82.88 132 GLU A N 1
ATOM 1008 C CA . GLU A 1 132 ? 22.616 4.743 -22.258 1.00 82.88 132 GLU A CA 1
ATOM 1009 C C . GLU A 1 132 ? 21.891 3.910 -23.325 1.00 82.88 132 GLU A C 1
ATOM 1011 O O . GLU A 1 132 ? 22.533 3.277 -24.165 1.00 82.88 132 GLU A O 1
ATOM 1016 N N . TYR A 1 133 ? 20.556 3.972 -23.364 1.00 81.62 133 TYR A N 1
ATOM 1017 C CA . TYR A 1 133 ? 19.770 3.326 -24.412 1.00 81.62 133 TYR A CA 1
ATOM 1018 C C . TYR A 1 133 ? 20.098 3.867 -25.810 1.00 81.62 133 TYR A C 1
ATOM 1020 O O . TYR A 1 133 ? 20.284 3.066 -26.727 1.00 81.62 133 TYR A O 1
ATOM 1028 N N . ILE A 1 134 ? 20.221 5.193 -25.965 1.00 83.50 134 ILE A N 1
ATOM 1029 C CA . ILE A 1 134 ? 20.648 5.826 -27.224 1.00 83.50 134 ILE A CA 1
ATOM 1030 C C . ILE A 1 134 ? 22.026 5.309 -27.621 1.00 83.50 134 ILE A C 1
ATOM 1032 O O . ILE A 1 134 ? 22.189 4.822 -28.732 1.00 83.50 134 ILE A O 1
ATOM 1036 N N . ASN A 1 135 ? 22.997 5.335 -26.709 1.00 83.94 135 ASN A N 1
ATOM 1037 C CA . ASN A 1 135 ? 24.364 4.909 -27.006 1.00 83.94 135 ASN A CA 1
ATOM 1038 C C . ASN A 1 135 ? 24.430 3.439 -27.461 1.00 83.94 135 ASN A C 1
ATOM 1040 O O . ASN A 1 135 ? 25.204 3.106 -28.356 1.00 83.94 135 ASN A O 1
ATOM 1044 N N . ASN A 1 136 ? 23.598 2.571 -26.881 1.00 85.12 136 ASN A N 1
ATOM 1045 C CA . ASN A 1 136 ? 23.574 1.142 -27.197 1.00 85.12 136 ASN A CA 1
ATOM 1046 C C . ASN A 1 136 ? 22.728 0.789 -28.436 1.00 85.12 136 ASN A C 1
ATOM 1048 O O . ASN A 1 136 ? 22.900 -0.295 -28.988 1.00 85.12 136 ASN A O 1
ATOM 1052 N N . ASN A 1 137 ? 21.819 1.671 -28.875 1.00 84.56 137 ASN A N 1
ATOM 1053 C CA . ASN A 1 137 ? 20.856 1.391 -29.952 1.00 84.56 137 ASN A CA 1
ATOM 1054 C C . ASN A 1 137 ? 20.807 2.481 -31.039 1.00 84.56 137 ASN A C 1
ATOM 1056 O O . ASN A 1 137 ? 19.872 2.501 -31.837 1.00 84.56 137 ASN A O 1
ATOM 1060 N N . ALA A 1 138 ? 21.799 3.374 -31.093 1.00 79.00 138 ALA A N 1
ATOM 1061 C CA . ALA A 1 138 ? 21.814 4.549 -31.968 1.00 79.00 138 ALA A CA 1
ATOM 1062 C C . ALA A 1 138 ? 21.537 4.215 -33.442 1.00 79.00 138 ALA A C 1
ATOM 1064 O O . ALA A 1 138 ? 20.746 4.896 -34.085 1.00 79.00 138 ALA A O 1
ATOM 1065 N N . ALA A 1 139 ? 22.126 3.131 -33.956 1.00 80.25 139 ALA A N 1
ATOM 1066 C CA . ALA A 1 139 ? 21.925 2.690 -35.337 1.00 80.25 139 ALA A CA 1
ATOM 1067 C C . ALA A 1 139 ? 20.475 2.250 -35.619 1.00 80.25 139 ALA A C 1
ATOM 1069 O O . ALA A 1 139 ? 19.926 2.558 -36.674 1.00 80.25 139 ALA A O 1
ATOM 1070 N N . THR A 1 140 ? 19.836 1.565 -34.667 1.00 82.06 140 THR A N 1
ATOM 1071 C CA . THR A 1 140 ? 18.431 1.145 -34.780 1.00 82.06 140 THR A CA 1
ATOM 1072 C C . THR A 1 140 ? 17.499 2.351 -34.697 1.00 82.06 140 THR A C 1
ATOM 1074 O O . THR A 1 140 ? 16.597 2.489 -35.516 1.00 82.06 140 THR A O 1
ATOM 1077 N N . ILE A 1 141 ? 17.763 3.268 -33.760 1.00 80.69 141 ILE A N 1
ATOM 1078 C CA . ILE A 1 141 ? 16.970 4.492 -33.581 1.00 80.69 141 ILE A CA 1
ATOM 1079 C C . ILE A 1 141 ? 17.068 5.383 -34.823 1.00 80.69 141 ILE A C 1
ATOM 1081 O O . ILE A 1 141 ? 16.052 5.920 -35.265 1.00 80.69 141 ILE A O 1
ATOM 1085 N N . LEU A 1 142 ? 18.266 5.508 -35.407 1.00 81.44 142 LEU A N 1
ATOM 1086 C CA . LEU A 1 142 ? 18.481 6.206 -36.670 1.00 81.44 142 LEU A CA 1
ATOM 1087 C C . LEU A 1 142 ? 17.673 5.557 -37.795 1.00 81.44 142 LEU A C 1
ATOM 1089 O O . LEU A 1 142 ? 16.982 6.267 -38.513 1.00 81.44 142 LEU A O 1
ATOM 1093 N N . ALA A 1 143 ? 17.726 4.231 -37.942 1.00 82.12 143 ALA A N 1
ATOM 1094 C CA . ALA A 1 143 ? 17.001 3.528 -38.999 1.00 82.12 143 ALA A CA 1
ATOM 1095 C C . ALA A 1 143 ? 15.475 3.711 -38.900 1.00 82.12 143 ALA A C 1
ATOM 1097 O O . ALA A 1 143 ? 14.810 3.853 -39.923 1.00 82.12 143 ALA A O 1
ATOM 1098 N N . GLU A 1 144 ? 14.925 3.743 -37.685 1.00 82.19 144 GLU A N 1
ATOM 1099 C CA . GLU A 1 144 ? 13.487 3.912 -37.443 1.00 82.19 144 GLU A CA 1
ATOM 1100 C C . GLU A 1 144 ? 13.013 5.370 -37.562 1.00 82.19 144 GLU A C 1
ATOM 1102 O O . GLU A 1 144 ? 11.857 5.606 -37.908 1.00 82.19 144 GLU A O 1
ATOM 1107 N N . ASN A 1 145 ? 13.890 6.349 -37.308 1.00 81.19 145 ASN A N 1
ATOM 1108 C CA . ASN A 1 145 ? 13.533 7.773 -37.233 1.00 81.19 145 ASN A CA 1
ATOM 1109 C C . ASN A 1 145 ? 14.294 8.657 -38.236 1.00 81.19 145 ASN A C 1
ATOM 1111 O O . ASN A 1 145 ? 14.345 9.878 -38.069 1.00 81.19 145 ASN A O 1
ATOM 1115 N N . ARG A 1 146 ? 14.894 8.065 -39.276 1.00 79.44 146 ARG A N 1
ATOM 1116 C CA . ARG A 1 146 ? 15.813 8.756 -40.199 1.00 79.44 146 ARG A CA 1
ATOM 1117 C C . ARG A 1 146 ? 15.197 10.002 -40.830 1.00 79.44 146 ARG A C 1
ATOM 1119 O O . ARG A 1 146 ? 15.823 11.057 -40.817 1.00 79.44 146 ARG A O 1
ATOM 1126 N N . ASP A 1 147 ? 13.966 9.897 -41.325 1.00 80.50 147 ASP A N 1
ATOM 1127 C CA . ASP A 1 147 ? 13.272 11.001 -41.998 1.00 80.50 147 ASP A CA 1
ATOM 1128 C C . ASP A 1 147 ? 13.032 12.191 -41.051 1.00 80.50 147 ASP A C 1
ATOM 1130 O O . ASP A 1 147 ? 13.252 13.343 -41.425 1.00 80.50 147 ASP A O 1
ATOM 1134 N N . LEU A 1 148 ? 12.679 11.913 -39.790 1.00 79.56 148 LEU A N 1
ATOM 1135 C CA . LEU A 1 148 ? 12.496 12.934 -38.751 1.00 79.56 148 LEU A CA 1
ATOM 1136 C C . LEU A 1 148 ? 13.822 13.607 -38.370 1.00 79.56 148 LEU A C 1
ATOM 1138 O O . LEU A 1 148 ? 13.861 14.810 -38.108 1.00 79.56 148 LEU A O 1
ATOM 1142 N N . LEU A 1 149 ? 14.918 12.845 -38.339 1.00 80.31 149 LEU A N 1
ATOM 1143 C CA . LEU A 1 149 ? 16.252 13.369 -38.038 1.00 80.31 149 LEU A CA 1
ATOM 1144 C C . LEU A 1 149 ? 16.799 14.230 -39.187 1.00 80.31 149 LEU A C 1
ATOM 1146 O O . LEU A 1 149 ? 17.430 15.253 -38.926 1.00 80.31 149 LEU A O 1
ATOM 1150 N N . ILE A 1 150 ? 16.502 13.885 -40.443 1.00 79.81 150 ILE A N 1
ATOM 1151 C CA . ILE A 1 150 ? 16.844 14.700 -41.622 1.00 79.81 150 ILE A CA 1
ATOM 1152 C C . ILE A 1 150 ? 16.051 16.005 -41.637 1.00 79.81 150 ILE A C 1
ATOM 1154 O O . ILE A 1 150 ? 16.618 17.069 -41.887 1.00 79.81 150 ILE A O 1
ATOM 1158 N N . GLU A 1 151 ? 14.756 15.959 -41.321 1.00 79.94 151 GLU A N 1
ATOM 1159 C CA . GLU A 1 151 ? 13.941 17.168 -41.179 1.00 79.94 151 GLU A CA 1
ATOM 1160 C C . GLU A 1 151 ? 14.486 18.073 -40.063 1.00 79.94 151 GLU A C 1
ATOM 1162 O O . GLU A 1 151 ? 14.642 19.282 -40.253 1.00 79.94 151 GLU A O 1
ATOM 1167 N N . ARG A 1 152 ? 14.886 17.485 -38.928 1.00 79.12 152 ARG A N 1
ATOM 1168 C CA . ARG A 1 152 ? 15.541 18.199 -37.820 1.00 79.12 152 ARG A CA 1
ATOM 1169 C C . ARG A 1 152 ? 16.903 18.781 -38.207 1.00 79.12 152 ARG A C 1
ATOM 1171 O O . ARG A 1 152 ? 17.287 19.821 -37.679 1.00 79.12 152 ARG A O 1
ATOM 1178 N N . ASN A 1 153 ? 17.588 18.163 -39.165 1.00 82.44 153 ASN A N 1
ATOM 1179 C CA . ASN A 1 153 ? 18.798 18.684 -39.794 1.00 82.44 153 ASN A CA 1
ATOM 1180 C C . ASN A 1 153 ? 18.515 19.734 -40.896 1.00 82.44 153 ASN A C 1
ATOM 1182 O O . ASN A 1 153 ? 19.379 20.055 -41.710 1.00 82.44 153 ASN A O 1
ATOM 1186 N N . GLY A 1 154 ? 17.292 20.272 -40.972 1.00 78.31 154 GLY A N 1
ATOM 1187 C CA . GLY A 1 154 ? 16.913 21.287 -41.957 1.00 78.31 154 GLY A CA 1
ATOM 1188 C C . GLY A 1 154 ? 16.701 20.738 -43.371 1.00 78.31 154 GLY A C 1
ATOM 1189 O O . GLY A 1 154 ? 16.819 21.491 -44.338 1.00 78.31 154 GLY A O 1
ATOM 1190 N N . GLY A 1 155 ? 16.417 19.438 -43.506 1.00 70.00 155 GLY A N 1
ATOM 1191 C CA . GLY A 1 155 ? 16.189 18.768 -44.790 1.00 70.00 155 GLY A CA 1
ATOM 1192 C C . GLY A 1 155 ? 17.465 18.475 -45.581 1.00 70.00 155 GLY A C 1
ATOM 1193 O O . GLY A 1 155 ? 17.387 18.130 -46.759 1.00 70.00 155 GLY A O 1
ATOM 1194 N N . GLN A 1 156 ? 18.638 18.637 -44.962 1.00 70.31 156 GLN A N 1
ATOM 1195 C CA . GLN A 1 156 ? 19.917 18.283 -45.566 1.00 70.31 156 GLN A CA 1
ATOM 1196 C C . GLN A 1 156 ? 20.232 16.817 -45.277 1.00 70.31 156 GLN A C 1
ATOM 1198 O O . GLN A 1 156 ? 20.254 16.405 -44.114 1.00 70.31 156 GLN A O 1
ATOM 1203 N N . ASP A 1 157 ? 20.503 16.046 -46.332 1.00 68.69 157 ASP A N 1
ATOM 1204 C CA . ASP A 1 157 ? 21.086 14.713 -46.189 1.00 68.69 157 ASP A CA 1
ATOM 1205 C C . ASP A 1 157 ? 22.463 14.872 -45.527 1.00 68.69 157 ASP A C 1
ATOM 1207 O O . ASP A 1 157 ? 23.365 15.511 -46.076 1.00 68.69 157 ASP A O 1
ATOM 1211 N N . ALA A 1 158 ? 22.592 14.325 -44.322 1.00 74.38 158 ALA A N 1
ATOM 1212 C CA . ALA A 1 158 ? 23.834 14.256 -43.569 1.00 74.38 158 ALA A CA 1
ATOM 1213 C C . ALA A 1 158 ? 24.234 12.795 -43.362 1.00 74.38 158 ALA A C 1
ATOM 1215 O O . ALA A 1 158 ? 23.444 11.873 -43.578 1.00 74.38 158 ALA A O 1
ATOM 1216 N N . ASP A 1 159 ? 25.485 12.593 -42.973 1.00 82.56 159 ASP A N 1
ATOM 1217 C CA . ASP A 1 159 ? 26.006 11.288 -42.610 1.00 82.56 159 ASP A CA 1
ATOM 1218 C C . ASP A 1 159 ? 25.398 10.777 -41.295 1.00 82.56 159 ASP A C 1
ATOM 1220 O O . ASP A 1 159 ? 24.897 11.538 -40.462 1.00 82.56 159 ASP A O 1
ATOM 1224 N N . ASP A 1 160 ? 25.453 9.459 -41.116 1.00 78.75 160 ASP A N 1
ATOM 1225 C CA . ASP A 1 160 ? 24.810 8.772 -39.998 1.00 78.75 160 ASP A CA 1
ATOM 1226 C C . ASP A 1 160 ? 25.334 9.253 -38.630 1.00 78.75 160 ASP A C 1
ATOM 1228 O O . ASP A 1 160 ? 24.554 9.317 -37.681 1.00 78.75 160 ASP A O 1
ATOM 1232 N N . GLU A 1 161 ? 26.606 9.665 -38.510 1.00 78.62 161 GLU A N 1
ATOM 1233 C CA . GLU A 1 161 ? 27.152 10.219 -37.257 1.00 78.62 161 GLU A CA 1
ATOM 1234 C C . GLU A 1 161 ? 26.516 11.571 -36.900 1.00 78.62 161 GLU A C 1
ATOM 1236 O O . GLU A 1 161 ? 26.137 11.793 -35.746 1.00 78.62 161 GLU A O 1
ATOM 1241 N N . THR A 1 162 ? 26.332 12.452 -37.886 1.00 77.50 162 THR A N 1
ATOM 1242 C CA . THR A 1 162 ? 25.669 13.749 -37.689 1.00 77.50 162 THR A CA 1
ATOM 1243 C C . THR A 1 162 ? 24.193 13.576 -37.327 1.00 77.50 162 THR A C 1
ATOM 1245 O O . THR A 1 162 ? 23.689 14.273 -36.446 1.00 77.50 162 THR A O 1
ATOM 1248 N N . LEU A 1 163 ? 23.498 12.614 -37.942 1.00 76.25 163 LEU A N 1
ATOM 1249 C CA . LEU A 1 163 ? 22.096 12.323 -37.622 1.00 76.25 163 LEU A CA 1
ATOM 1250 C C . LEU A 1 163 ? 21.937 11.657 -36.244 1.00 76.25 163 LEU A C 1
ATOM 1252 O O . LEU A 1 163 ? 20.989 11.972 -35.524 1.00 76.25 163 LEU A O 1
ATOM 1256 N N . ILE A 1 164 ? 22.874 10.795 -35.831 1.00 77.38 164 ILE A N 1
ATOM 1257 C CA . ILE A 1 164 ? 22.885 10.190 -34.488 1.00 77.38 164 ILE A CA 1
ATOM 1258 C C . ILE A 1 164 ? 23.081 11.254 -33.402 1.00 77.38 164 ILE A C 1
ATOM 1260 O O . ILE A 1 164 ? 22.430 11.188 -32.359 1.00 77.38 164 ILE A O 1
ATOM 1264 N N . ALA A 1 165 ? 23.916 12.268 -33.645 1.00 79.25 165 ALA A N 1
ATOM 1265 C CA . ALA A 1 165 ? 24.121 13.370 -32.703 1.00 79.25 165 ALA A CA 1
ATOM 1266 C C . ALA A 1 165 ? 22.858 14.228 -32.471 1.00 79.25 165 ALA A C 1
ATOM 1268 O O . ALA A 1 165 ? 22.779 14.946 -31.472 1.00 79.25 165 ALA A O 1
ATOM 1269 N N . LEU A 1 166 ? 21.865 14.148 -33.366 1.00 79.19 166 LEU A N 1
ATOM 1270 C CA . LEU A 1 166 ? 20.579 14.846 -33.256 1.00 79.19 166 LEU A CA 1
ATOM 1271 C C . LEU A 1 166 ? 19.507 14.051 -32.487 1.00 79.19 166 LEU A C 1
ATOM 1273 O O . LEU A 1 166 ? 18.416 14.589 -32.252 1.00 79.19 166 LEU A O 1
ATOM 1277 N N . ILE A 1 167 ? 19.796 12.804 -32.093 1.00 79.81 167 ILE A N 1
ATOM 1278 C CA . ILE A 1 167 ? 18.908 11.979 -31.265 1.00 79.81 167 ILE A CA 1
ATOM 1279 C C . ILE A 1 167 ? 18.906 12.541 -29.838 1.00 79.81 167 ILE A C 1
ATOM 1281 O O . ILE A 1 167 ? 19.922 12.541 -29.141 1.00 79.81 167 ILE A O 1
ATOM 1285 N N . SER A 1 168 ? 17.745 13.007 -29.386 1.00 78.56 168 SER A N 1
ATOM 1286 C CA . SER A 1 168 ? 17.528 13.524 -28.038 1.00 78.56 168 SER A CA 1
ATOM 1287 C C . SER A 1 168 ? 16.969 12.443 -27.114 1.00 78.56 168 SER A C 1
ATOM 1289 O O . SER A 1 168 ? 16.215 11.561 -27.521 1.00 78.56 168 SER A O 1
ATOM 1291 N N . VAL A 1 169 ? 17.242 12.576 -25.814 1.00 76.94 169 VAL A N 1
ATOM 1292 C CA . VAL A 1 169 ? 16.579 11.791 -24.756 1.00 76.94 169 VAL A CA 1
ATOM 1293 C C . VAL A 1 169 ? 15.050 11.934 -24.770 1.00 76.94 169 VAL A C 1
ATOM 1295 O O . VAL A 1 169 ? 14.347 11.078 -24.230 1.00 76.94 169 VAL A O 1
ATOM 1298 N N . ASP A 1 170 ? 14.525 13.002 -25.370 1.00 75.81 170 ASP A N 1
ATOM 1299 C CA . ASP A 1 170 ? 13.085 13.226 -25.510 1.00 75.81 170 ASP A CA 1
ATOM 1300 C C . ASP A 1 170 ? 12.464 12.405 -26.652 1.00 75.81 170 ASP A C 1
ATOM 1302 O O . ASP A 1 170 ? 11.266 12.132 -26.605 1.00 75.81 170 ASP A O 1
ATOM 1306 N N . ASP A 1 171 ? 13.267 11.940 -27.618 1.00 71.25 171 ASP A N 1
ATOM 1307 C CA . ASP A 1 171 ? 12.806 11.073 -28.715 1.00 71.25 171 ASP A CA 1
ATOM 1308 C C . ASP A 1 171 ? 12.610 9.620 -28.258 1.00 71.25 171 ASP A C 1
ATOM 1310 O O . ASP A 1 171 ? 11.932 8.831 -28.914 1.00 71.25 171 ASP A O 1
ATOM 1314 N N . ILE A 1 172 ? 13.193 9.252 -27.114 1.00 75.19 172 ILE A N 1
ATOM 1315 C CA . ILE A 1 172 ? 13.095 7.898 -26.575 1.00 75.19 172 ILE A CA 1
ATOM 1316 C C . ILE A 1 172 ? 11.827 7.774 -25.743 1.00 75.19 172 ILE A C 1
ATOM 1318 O O . ILE A 1 172 ? 11.737 8.274 -24.608 1.00 75.19 172 ILE A O 1
ATOM 1322 N N . GLU A 1 173 ? 10.848 7.065 -26.303 1.00 71.62 173 GLU A N 1
ATOM 1323 C CA . GLU A 1 173 ? 9.665 6.658 -25.562 1.00 71.62 173 GLU A CA 1
ATOM 1324 C C . GLU A 1 173 ? 10.077 5.719 -24.422 1.00 71.62 173 GLU A C 1
ATOM 1326 O O . GLU A 1 173 ? 10.801 4.741 -24.605 1.00 71.62 173 GLU A O 1
ATOM 1331 N N . SER A 1 174 ? 9.622 6.030 -23.209 1.00 76.00 174 SER A N 1
ATOM 1332 C CA . SER A 1 174 ? 9.837 5.141 -22.075 1.00 76.00 174 SER A CA 1
ATOM 1333 C C . SER A 1 174 ? 9.137 3.799 -22.310 1.00 76.00 174 SER A C 1
ATOM 1335 O O . SER A 1 174 ? 7.972 3.797 -22.724 1.00 76.00 174 SER A O 1
ATOM 1337 N N . PRO A 1 175 ? 9.762 2.663 -21.957 1.00 77.00 175 PRO A N 1
ATOM 1338 C CA . PRO A 1 175 ? 9.118 1.370 -22.098 1.00 77.00 175 PRO A CA 1
ATOM 1339 C C . PRO A 1 175 ? 7.831 1.331 -21.285 1.00 77.00 175 PRO A C 1
ATOM 1341 O O . PRO A 1 175 ? 7.738 1.838 -20.161 1.00 77.00 175 PRO A O 1
ATOM 1344 N N . LYS A 1 176 ? 6.816 0.719 -21.884 1.00 80.88 176 LYS A N 1
ATOM 1345 C CA . LYS A 1 176 ? 5.515 0.534 -21.261 1.00 80.88 176 LYS A CA 1
ATOM 1346 C C . LYS A 1 176 ? 5.428 -0.879 -20.708 1.00 80.88 176 LYS A C 1
ATOM 1348 O O . LYS A 1 176 ? 5.753 -1.843 -21.394 1.00 80.88 176 LYS A O 1
ATOM 1353 N N . ARG A 1 177 ? 4.929 -1.002 -19.484 1.00 81.19 177 ARG A N 1
ATOM 1354 C CA . ARG A 1 177 ? 4.586 -2.283 -18.857 1.00 81.19 177 ARG A CA 1
ATOM 1355 C C . ARG A 1 177 ? 3.105 -2.330 -18.552 1.00 81.19 177 ARG A C 1
ATOM 1357 O O . ARG A 1 177 ? 2.469 -1.283 -18.425 1.00 81.19 177 ARG A O 1
ATOM 1364 N N . GLN A 1 178 ? 2.579 -3.533 -18.362 1.00 86.56 178 GLN A N 1
ATOM 1365 C CA . GLN A 1 178 ? 1.235 -3.668 -17.828 1.00 86.56 178 GLN A CA 1
ATOM 1366 C C . GLN A 1 178 ? 1.157 -2.981 -16.459 1.00 86.56 178 GLN A C 1
ATOM 1368 O O . GLN A 1 178 ? 2.005 -3.169 -15.580 1.00 86.56 178 GLN A O 1
ATOM 1373 N N . SER A 1 179 ? 0.135 -2.154 -16.317 1.00 88.06 179 SER A N 1
ATOM 1374 C CA . SER A 1 179 ? -0.224 -1.470 -15.095 1.00 88.06 179 SER A CA 1
ATOM 1375 C C . SER A 1 179 ? -0.720 -2.497 -14.088 1.00 88.06 179 SER A C 1
ATOM 1377 O O . SER A 1 179 ? -1.552 -3.351 -14.398 1.00 88.06 179 SER A O 1
ATOM 1379 N N . ILE A 1 180 ? -0.182 -2.424 -12.880 1.00 91.38 180 ILE A N 1
ATOM 1380 C CA . ILE A 1 180 ? -0.579 -3.252 -11.745 1.00 91.38 180 ILE A CA 1
ATOM 1381 C C . ILE A 1 180 ? -1.009 -2.275 -10.660 1.00 91.38 180 ILE A C 1
ATOM 1383 O O . ILE A 1 180 ? -0.334 -1.268 -10.436 1.00 91.38 180 ILE A O 1
ATOM 1387 N N . SER A 1 181 ? -2.133 -2.547 -10.008 1.00 92.19 181 SER A N 1
ATOM 1388 C CA . SER A 1 181 ? -2.651 -1.673 -8.962 1.00 92.19 181 SER A CA 1
ATOM 1389 C C . SER A 1 181 ? -1.708 -1.578 -7.759 1.00 92.19 181 SER A C 1
ATOM 1391 O O . SER A 1 181 ? -0.895 -2.465 -7.496 1.00 92.19 181 SER A O 1
ATOM 1393 N N . GLY A 1 182 ? -1.824 -0.481 -7.012 1.00 91.75 182 GLY A N 1
ATOM 1394 C CA . GLY A 1 182 ? -1.010 -0.230 -5.826 1.00 91.75 182 GLY A CA 1
ATOM 1395 C C . GLY A 1 182 ? 0.401 0.282 -6.129 1.00 91.75 182 GLY A C 1
ATOM 1396 O O . GLY A 1 182 ? 0.728 0.690 -7.244 1.00 91.75 182 GLY A O 1
ATOM 1397 N N . ALA A 1 183 ? 1.244 0.278 -5.103 1.00 93.25 183 ALA A N 1
ATOM 1398 C CA . ALA A 1 183 ? 2.578 0.853 -5.122 1.00 93.25 183 ALA A CA 1
ATOM 1399 C C . ALA A 1 183 ? 3.646 -0.198 -5.441 1.00 93.25 183 ALA A C 1
ATOM 1401 O O . ALA A 1 183 ? 3.702 -1.258 -4.813 1.00 93.25 183 ALA A O 1
ATOM 1402 N N . LYS A 1 184 ? 4.538 0.121 -6.385 1.00 93.19 184 LYS A N 1
ATOM 1403 C CA . LYS A 1 184 ? 5.680 -0.729 -6.744 1.00 93.19 184 LYS A CA 1
ATOM 1404 C C . LYS A 1 184 ? 6.661 -0.817 -5.574 1.00 93.19 184 LYS A C 1
ATOM 1406 O O . LYS A 1 184 ? 7.053 0.197 -4.995 1.00 93.19 184 LYS A O 1
ATOM 1411 N N . THR A 1 185 ? 7.069 -2.035 -5.247 1.00 93.50 185 THR A N 1
ATOM 1412 C CA . THR A 1 185 ? 8.011 -2.312 -4.167 1.00 93.50 185 THR A CA 1
ATOM 1413 C C . THR A 1 185 ? 9.458 -2.254 -4.646 1.00 93.50 185 THR A C 1
ATOM 1415 O O . THR A 1 185 ? 9.791 -2.599 -5.781 1.00 93.50 185 THR A O 1
ATOM 1418 N N . ALA A 1 186 ? 10.339 -1.845 -3.745 1.00 90.81 186 ALA A N 1
ATOM 1419 C CA . ALA A 1 186 ? 11.781 -1.808 -3.903 1.00 90.81 186 ALA A CA 1
ATOM 1420 C C . ALA A 1 186 ? 12.450 -2.393 -2.653 1.00 90.81 186 ALA A C 1
ATOM 1422 O O . ALA A 1 186 ? 11.826 -2.572 -1.608 1.00 90.81 186 ALA A O 1
ATOM 1423 N N . THR A 1 187 ? 13.747 -2.661 -2.722 1.00 87.06 187 THR A N 1
ATOM 1424 C CA . THR A 1 187 ? 14.553 -3.014 -1.549 1.00 87.06 187 THR A CA 1
ATOM 1425 C C . THR A 1 187 ? 15.809 -2.149 -1.509 1.00 87.06 187 THR A C 1
ATOM 1427 O O . THR A 1 187 ? 16.202 -1.570 -2.517 1.00 87.06 187 THR A O 1
ATOM 1430 N N . THR A 1 188 ? 16.422 -2.021 -0.336 1.00 71.88 188 THR A N 1
ATOM 1431 C CA . THR A 1 188 ? 17.683 -1.282 -0.158 1.00 71.88 188 THR A CA 1
ATOM 1432 C C . THR A 1 188 ? 18.915 -2.178 -0.294 1.00 71.88 188 THR A C 1
ATOM 1434 O O . THR A 1 188 ? 20.034 -1.682 -0.212 1.00 71.88 188 THR A O 1
ATOM 1437 N N . ALA A 1 189 ? 18.728 -3.493 -0.434 1.00 73.69 189 ALA A N 1
ATOM 1438 C CA . ALA A 1 189 ? 19.800 -4.467 -0.621 1.00 73.69 189 ALA A CA 1
ATOM 1439 C C . ALA A 1 189 ? 19.887 -4.906 -2.092 1.00 73.69 189 ALA A C 1
ATOM 1441 O O . ALA A 1 189 ? 18.912 -4.817 -2.824 1.00 73.69 189 ALA A O 1
ATOM 1442 N N . ALA A 1 190 ? 21.024 -5.460 -2.518 1.00 75.12 190 ALA A N 1
ATOM 1443 C CA . ALA A 1 190 ? 21.151 -6.060 -3.855 1.00 75.12 190 ALA A CA 1
ATOM 1444 C C . ALA A 1 190 ? 20.340 -7.368 -4.018 1.00 75.12 190 ALA A C 1
ATOM 1446 O O . ALA A 1 190 ? 20.282 -7.944 -5.101 1.00 75.12 190 ALA A O 1
ATOM 1447 N N . THR A 1 191 ? 19.736 -7.864 -2.936 1.00 70.75 191 THR A N 1
ATOM 1448 C CA . THR A 1 191 ? 18.980 -9.116 -2.916 1.00 70.75 191 THR A CA 1
ATOM 1449 C C . THR A 1 191 ? 17.611 -8.942 -3.558 1.00 70.75 191 THR A C 1
ATOM 1451 O O . THR A 1 191 ? 16.835 -8.085 -3.150 1.00 70.75 191 THR A O 1
ATOM 1454 N N . THR A 1 192 ? 17.271 -9.813 -4.500 1.00 79.50 192 THR A N 1
ATOM 1455 C CA . THR A 1 192 ? 15.949 -9.859 -5.132 1.00 79.50 192 THR A CA 1
ATOM 1456 C C . THR A 1 192 ? 15.166 -11.099 -4.689 1.00 79.50 192 THR A C 1
ATOM 1458 O O . THR A 1 192 ? 15.718 -12.037 -4.110 1.00 79.50 192 THR A O 1
ATOM 1461 N N . GLY A 1 193 ? 13.853 -11.094 -4.937 1.00 80.69 193 GLY A N 1
ATOM 1462 C CA . GLY A 1 193 ? 12.955 -12.208 -4.623 1.00 80.69 193 GLY A CA 1
ATOM 1463 C C . GLY A 1 193 ? 12.112 -12.027 -3.357 1.00 80.69 193 GLY A C 1
ATOM 1464 O O . GLY A 1 193 ? 12.133 -10.984 -2.700 1.00 80.69 193 GLY A O 1
ATOM 1465 N N . VAL A 1 194 ? 11.336 -13.067 -3.052 1.00 87.56 194 VAL A N 1
ATOM 1466 C CA . VAL A 1 194 ? 10.365 -13.121 -1.948 1.00 87.56 194 VAL A CA 1
ATOM 1467 C C . VAL A 1 194 ? 11.066 -13.303 -0.598 1.00 87.56 194 VAL A C 1
ATOM 1469 O O . VAL A 1 194 ? 12.083 -13.994 -0.490 1.00 87.56 194 VAL A O 1
ATOM 1472 N N . GLY A 1 195 ? 10.507 -12.704 0.456 1.00 85.31 195 GLY A N 1
ATOM 1473 C CA . GLY A 1 195 ? 11.058 -12.773 1.811 1.00 85.31 195 GLY A CA 1
ATOM 1474 C C . GLY A 1 195 ? 12.178 -11.763 2.060 1.00 85.31 195 GLY A C 1
ATOM 1475 O O . GLY A 1 195 ? 13.016 -11.968 2.939 1.00 85.31 195 GLY A O 1
ATOM 1476 N N . CYS A 1 196 ? 12.208 -10.685 1.277 1.00 87.56 196 CYS A N 1
ATOM 1477 C CA . CYS A 1 196 ? 13.056 -9.527 1.524 1.00 87.56 196 CYS A CA 1
ATOM 1478 C C . CYS A 1 196 ? 12.271 -8.465 2.298 1.00 87.56 196 CYS A C 1
ATOM 1480 O O . CYS A 1 196 ? 11.046 -8.402 2.228 1.00 87.56 196 CYS A O 1
ATOM 1482 N N . GLN A 1 197 ? 12.975 -7.591 3.015 1.00 90.50 197 GLN A N 1
ATOM 1483 C CA . GLN A 1 197 ? 12.359 -6.352 3.474 1.00 90.50 197 GLN A CA 1
ATOM 1484 C C . GLN A 1 197 ? 12.127 -5.451 2.257 1.00 90.50 197 GLN A C 1
ATOM 1486 O O . GLN A 1 197 ? 13.072 -5.153 1.513 1.00 90.50 197 GLN A O 1
ATOM 1491 N N . LEU A 1 198 ? 10.881 -5.024 2.070 1.00 92.56 198 LEU A N 1
ATOM 1492 C CA . LEU A 1 198 ? 10.467 -4.222 0.925 1.00 92.56 198 LEU A CA 1
ATOM 1493 C C . LEU A 1 198 ? 10.001 -2.847 1.388 1.00 92.56 198 LEU A C 1
ATOM 1495 O O . LEU A 1 198 ? 9.364 -2.714 2.429 1.00 92.56 198 LEU A O 1
ATOM 1499 N N . ASN A 1 199 ? 10.327 -1.825 0.608 1.00 94.06 199 ASN A N 1
ATOM 1500 C CA . ASN A 1 199 ? 9.821 -0.471 0.763 1.00 94.06 199 ASN A CA 1
ATOM 1501 C C . ASN A 1 199 ? 8.993 -0.077 -0.459 1.00 94.06 199 ASN A C 1
ATOM 1503 O O . ASN A 1 199 ? 9.215 -0.593 -1.549 1.00 94.06 199 ASN A O 1
ATOM 1507 N N . PHE A 1 200 ? 8.031 0.813 -0.273 1.00 95.12 200 PHE A N 1
ATOM 1508 C CA . PHE A 1 200 ? 7.181 1.331 -1.343 1.00 95.12 200 PHE A CA 1
ATOM 1509 C C . PHE A 1 200 ? 6.663 2.716 -0.960 1.00 95.12 200 PHE A C 1
ATOM 1511 O O . PHE A 1 200 ? 6.929 3.208 0.143 1.00 95.12 200 PHE A O 1
ATOM 1518 N N . THR A 1 201 ? 5.979 3.384 -1.886 1.00 94.31 201 THR A N 1
ATOM 1519 C CA . THR A 1 201 ? 5.527 4.764 -1.687 1.00 94.31 201 THR A CA 1
ATOM 1520 C C . THR A 1 201 ? 4.054 4.933 -2.029 1.00 94.31 201 THR A C 1
ATOM 1522 O O . THR A 1 201 ? 3.651 4.638 -3.147 1.00 94.31 201 THR A O 1
ATOM 1525 N N . ASP A 1 202 ? 3.282 5.453 -1.075 1.00 93.44 202 ASP A N 1
ATOM 1526 C CA . ASP A 1 202 ? 1.898 5.894 -1.250 1.00 93.44 202 ASP A CA 1
ATOM 1527 C C . ASP A 1 202 ? 1.607 7.087 -0.323 1.00 93.44 202 ASP A C 1
ATOM 1529 O O . ASP A 1 202 ? 1.368 6.946 0.876 1.00 93.44 202 ASP A O 1
ATOM 1533 N N . SER A 1 203 ? 1.652 8.301 -0.865 1.00 93.00 203 SER A N 1
ATOM 1534 C CA . SER A 1 203 ? 1.449 9.519 -0.070 1.00 93.00 203 SER A CA 1
ATOM 1535 C C . SER A 1 203 ? 0.014 9.689 0.425 1.00 93.00 203 SER A C 1
ATOM 1537 O O . SER A 1 203 ? -0.190 10.304 1.471 1.00 93.00 203 SER A O 1
ATOM 1539 N N . SER A 1 204 ? -0.979 9.175 -0.304 1.00 93.31 204 SER A N 1
ATOM 1540 C CA . SER A 1 204 ? -2.386 9.338 0.067 1.00 93.31 204 SER A CA 1
ATOM 1541 C C . SER A 1 204 ? -2.695 8.500 1.301 1.00 93.31 204 SER A C 1
ATOM 1543 O O . SER A 1 204 ? -3.079 9.039 2.341 1.00 93.31 204 SER A O 1
ATOM 1545 N N . ILE A 1 205 ? -2.395 7.202 1.236 1.00 94.25 205 ILE A N 1
ATOM 1546 C CA . ILE A 1 205 ? -2.648 6.287 2.348 1.00 94.25 205 ILE A CA 1
ATOM 1547 C C . ILE A 1 205 ? -1.782 6.637 3.555 1.00 94.25 205 ILE A C 1
ATOM 1549 O O . ILE A 1 205 ? -2.256 6.593 4.690 1.00 94.25 205 ILE A O 1
ATOM 1553 N N . TRP A 1 206 ? -0.540 7.074 3.336 1.00 95.50 206 TRP A N 1
ATOM 1554 C CA . TRP A 1 206 ? 0.321 7.545 4.419 1.00 95.50 206 TRP A CA 1
ATOM 1555 C C . TRP A 1 206 ? -0.293 8.718 5.191 1.00 95.50 206 TRP A C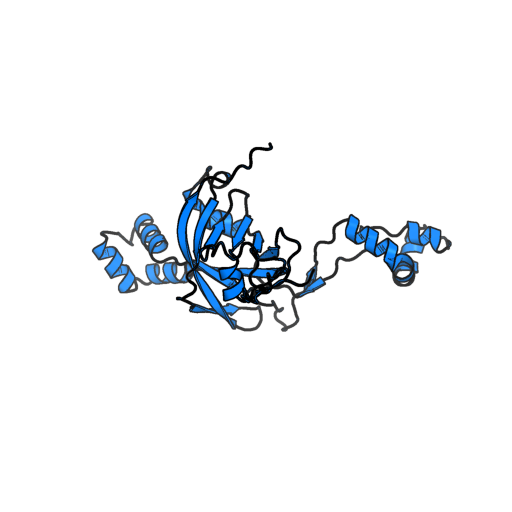 1
ATOM 1557 O O . TRP A 1 206 ? -0.226 8.753 6.419 1.00 95.50 206 TRP A O 1
ATOM 1567 N N . ASN A 1 207 ? -0.923 9.666 4.491 1.00 94.19 207 ASN A N 1
ATOM 1568 C CA . ASN A 1 207 ? -1.571 10.810 5.127 1.00 94.19 207 ASN A CA 1
ATOM 1569 C C . ASN A 1 207 ? -2.805 10.409 5.938 1.00 94.19 207 ASN A C 1
ATOM 1571 O O . ASN A 1 207 ? -3.008 10.974 7.018 1.00 94.19 207 ASN A O 1
ATOM 1575 N N . THR A 1 208 ? -3.583 9.450 5.429 1.00 92.25 208 THR A N 1
ATOM 1576 C CA . THR A 1 208 ? -4.790 8.914 6.073 1.00 92.25 208 THR A CA 1
ATOM 1577 C C . THR A 1 208 ? -4.445 8.121 7.330 1.00 92.25 208 THR A C 1
ATOM 1579 O O . THR A 1 208 ? -4.935 8.439 8.413 1.00 92.25 208 THR A O 1
ATOM 1582 N N . LEU A 1 209 ? -3.518 7.163 7.220 1.00 92.31 209 LEU A N 1
ATOM 1583 C CA . LEU A 1 209 ? -3.070 6.296 8.318 1.00 92.31 209 LEU A CA 1
ATOM 1584 C C . LEU A 1 209 ? -2.342 7.041 9.442 1.00 92.31 209 LEU A C 1
ATOM 1586 O O . LEU A 1 209 ? -2.079 6.469 10.498 1.00 92.31 209 LEU A O 1
ATOM 1590 N N . LYS A 1 210 ? -1.955 8.294 9.214 1.00 93.31 210 LYS A N 1
ATOM 1591 C CA . LYS A 1 210 ? -1.274 9.135 10.203 1.00 93.31 210 LYS A CA 1
ATOM 1592 C C . LYS A 1 210 ? -2.050 10.414 10.493 1.00 93.31 210 LYS A C 1
ATOM 1594 O O . LYS A 1 210 ? -1.472 11.364 11.010 1.00 93.31 210 LYS A O 1
ATOM 1599 N N . SER A 1 211 ? -3.321 10.487 10.101 1.00 90.69 211 SER A N 1
ATOM 1600 C CA . SER A 1 211 ? -4.135 11.708 10.150 1.00 90.69 211 SER A CA 1
ATOM 1601 C C . SER A 1 211 ? -4.188 12.342 11.543 1.00 90.69 211 SER A C 1
ATOM 1603 O O . SER A 1 211 ? -3.975 13.548 11.665 1.00 90.69 211 SER A O 1
ATOM 1605 N N . ASP A 1 212 ? -4.318 11.520 12.577 1.00 90.19 212 ASP A N 1
ATOM 1606 C CA . ASP A 1 212 ? -4.322 11.862 14.001 1.00 90.19 212 ASP A CA 1
ATOM 1607 C C . ASP A 1 212 ? -2.997 12.442 14.530 1.00 90.19 212 ASP A C 1
ATOM 1609 O O . ASP A 1 212 ? -2.998 13.137 15.542 1.00 90.19 212 ASP A O 1
ATOM 1613 N N . LEU A 1 213 ? -1.864 12.229 13.846 1.00 88.75 213 LEU A N 1
ATOM 1614 C CA . LEU A 1 213 ? -0.567 12.777 14.271 1.00 88.75 213 LEU A CA 1
ATOM 1615 C C . LEU A 1 213 ? -0.361 14.253 13.895 1.00 88.75 213 LEU A C 1
ATOM 1617 O O . LEU A 1 213 ? 0.613 14.857 14.354 1.00 88.75 213 LEU A O 1
ATOM 1621 N N . GLY A 1 214 ? -1.220 14.836 13.051 1.00 89.44 214 GLY A N 1
ATOM 1622 C CA . GLY A 1 214 ? -1.124 16.240 12.631 1.00 89.44 214 GLY A CA 1
ATOM 1623 C C . GLY A 1 214 ? 0.266 16.622 12.095 1.00 89.44 214 GLY A C 1
ATOM 1624 O O . GLY A 1 214 ? 0.797 15.985 11.187 1.00 89.44 214 GLY A O 1
ATOM 1625 N N . GLU A 1 215 ? 0.897 17.633 12.690 1.00 87.75 215 GLU A N 1
ATOM 1626 C CA . GLU A 1 215 ? 2.242 18.106 12.312 1.00 87.75 215 GLU A CA 1
ATOM 1627 C C . GLU A 1 215 ? 3.373 17.110 12.642 1.00 87.75 215 GLU A C 1
ATOM 1629 O O . GLU A 1 215 ? 4.499 17.228 12.154 1.00 87.75 215 GLU A O 1
ATOM 1634 N N . ASN A 1 216 ? 3.107 16.096 13.472 1.00 87.56 216 ASN A N 1
ATOM 1635 C CA . ASN A 1 216 ? 4.112 15.114 13.883 1.00 87.56 216 ASN A CA 1
ATOM 1636 C C . ASN A 1 216 ? 4.215 13.910 12.935 1.00 87.56 216 ASN A C 1
ATOM 1638 O O . ASN A 1 216 ? 5.082 13.055 13.140 1.00 87.56 216 ASN A O 1
ATOM 1642 N N . LYS A 1 217 ? 3.397 13.845 11.873 1.00 87.69 217 LYS A N 1
ATOM 1643 C CA . LYS A 1 217 ? 3.403 12.745 10.888 1.00 87.69 217 LYS A CA 1
ATOM 1644 C C . LYS A 1 217 ? 4.797 12.446 10.332 1.00 87.69 217 LYS A C 1
ATOM 1646 O O . LYS A 1 217 ? 5.166 11.281 10.171 1.00 87.69 217 LYS A O 1
ATOM 1651 N N . SER A 1 218 ? 5.581 13.493 10.078 1.00 88.75 218 SER A N 1
ATOM 1652 C CA . SER A 1 218 ? 6.932 13.407 9.515 1.00 88.75 218 SER A CA 1
ATOM 1653 C C . SER A 1 218 ? 8.034 13.155 10.550 1.00 88.75 218 SER A C 1
ATOM 1655 O O . SER A 1 218 ? 9.203 13.028 10.196 1.00 88.75 218 SER A O 1
ATOM 1657 N N . LYS A 1 219 ? 7.686 13.070 11.839 1.00 88.62 219 LYS A N 1
ATOM 1658 C CA . LYS A 1 219 ? 8.635 12.910 12.954 1.00 88.62 219 LYS A CA 1
ATOM 1659 C C . LYS A 1 219 ? 8.548 11.549 13.636 1.00 88.62 219 LYS A C 1
ATOM 1661 O O . LYS A 1 219 ? 9.345 11.269 14.526 1.00 88.62 219 LYS A O 1
ATOM 1666 N N . LYS A 1 220 ? 7.583 10.713 13.254 1.00 90.19 220 LYS A N 1
ATOM 1667 C CA . LYS A 1 220 ? 7.331 9.400 13.858 1.00 90.19 220 LYS A CA 1
ATOM 1668 C C . LYS A 1 220 ? 7.249 8.326 12.788 1.00 90.19 220 LYS A C 1
ATOM 1670 O O . LYS A 1 220 ? 6.726 8.572 11.705 1.00 90.19 220 LYS A O 1
ATOM 1675 N N . ASN A 1 221 ? 7.742 7.136 13.091 1.00 91.62 221 ASN A N 1
ATOM 1676 C CA . ASN A 1 221 ? 7.385 5.923 12.375 1.00 91.62 221 ASN A CA 1
ATOM 1677 C C . ASN A 1 221 ? 6.138 5.353 13.040 1.00 91.62 221 ASN A C 1
ATOM 1679 O O . ASN A 1 221 ? 6.159 5.120 14.244 1.00 91.62 221 ASN A O 1
ATOM 1683 N N . ARG A 1 222 ? 5.086 5.110 12.264 1.00 94.44 222 ARG A N 1
ATOM 1684 C CA . ARG A 1 222 ? 3.916 4.391 12.758 1.00 94.44 222 ARG A CA 1
ATOM 1685 C C . ARG A 1 222 ? 4.030 2.928 12.382 1.00 94.44 222 ARG A C 1
ATOM 1687 O O . ARG A 1 222 ? 4.237 2.620 11.208 1.00 94.44 222 ARG A O 1
ATOM 1694 N N . ILE A 1 223 ? 3.925 2.055 13.370 1.00 94.00 223 ILE A N 1
ATOM 1695 C CA . ILE A 1 223 ? 4.099 0.618 13.213 1.00 94.00 223 ILE A CA 1
ATOM 1696 C C . ILE A 1 223 ? 2.745 -0.051 13.337 1.00 94.00 223 ILE A C 1
ATOM 1698 O O . ILE A 1 223 ? 2.008 0.160 14.298 1.00 94.00 223 ILE A O 1
ATOM 1702 N N . TYR A 1 224 ? 2.465 -0.888 12.353 1.00 95.81 224 TYR A N 1
ATOM 1703 C CA . TYR A 1 224 ? 1.327 -1.774 12.323 1.00 95.81 224 TYR A CA 1
ATOM 1704 C C . TYR A 1 224 ? 1.811 -3.215 12.409 1.00 95.81 224 TYR A C 1
ATOM 1706 O O . TYR A 1 224 ? 2.773 -3.590 11.730 1.00 95.81 224 TYR A O 1
ATOM 1714 N N . LYS A 1 225 ? 1.135 -4.027 13.216 1.00 95.75 225 LYS A N 1
ATOM 1715 C CA . LYS A 1 225 ? 1.239 -5.483 13.166 1.00 95.75 225 LYS A CA 1
ATOM 1716 C C . LYS A 1 225 ? 0.418 -5.973 11.977 1.00 95.75 225 LYS A C 1
ATOM 1718 O O . LYS A 1 225 ? -0.706 -5.526 11.782 1.00 95.75 225 LYS A O 1
ATOM 1723 N N . VAL A 1 226 ? 0.981 -6.871 11.176 1.00 95.81 226 VAL A N 1
ATOM 1724 C CA . VAL A 1 226 ? 0.256 -7.525 10.080 1.00 95.81 226 VAL A CA 1
ATOM 1725 C C . VAL A 1 226 ? -0.215 -8.886 10.571 1.00 95.81 226 VAL A C 1
ATOM 1727 O O . VAL A 1 226 ? 0.607 -9.716 10.972 1.00 95.81 226 VAL A O 1
ATOM 1730 N N . LEU A 1 227 ? -1.525 -9.113 10.549 1.00 93.81 227 LEU A N 1
ATOM 1731 C CA . LEU A 1 227 ? -2.134 -10.361 10.994 1.00 93.81 227 LEU A CA 1
ATOM 1732 C C . LEU A 1 227 ? -2.037 -11.407 9.880 1.00 93.81 227 LEU A C 1
ATOM 1734 O O . LEU A 1 227 ? -2.854 -11.457 8.967 1.00 93.81 227 LEU A O 1
ATOM 1738 N N . LEU A 1 228 ? -0.983 -12.227 9.930 1.00 92.00 228 LEU A N 1
ATOM 1739 C CA . LEU A 1 228 ? -0.730 -13.255 8.913 1.00 92.00 228 LEU A CA 1
ATOM 1740 C C . LEU A 1 228 ? -1.655 -14.475 9.027 1.00 92.00 228 LEU A C 1
ATOM 1742 O O . LEU A 1 228 ? -1.807 -15.195 8.043 1.00 92.00 228 LEU A O 1
ATOM 1746 N N . ASP A 1 229 ? -2.261 -14.685 10.197 1.00 91.44 229 ASP A N 1
ATOM 1747 C CA . ASP A 1 229 ? -3.136 -15.828 10.483 1.00 91.44 229 ASP A CA 1
ATOM 1748 C C . ASP A 1 229 ? -4.618 -15.536 10.175 1.00 91.44 229 ASP A C 1
ATOM 1750 O O . ASP A 1 229 ? -5.411 -16.460 10.015 1.00 91.44 229 ASP A O 1
ATOM 1754 N N . GLU A 1 230 ? -4.991 -14.261 10.035 1.00 92.06 230 GLU A N 1
ATOM 1755 C CA . GLU A 1 230 ? -6.371 -13.799 9.816 1.00 92.06 230 GLU A CA 1
ATOM 1756 C C . GLU A 1 230 ? -6.588 -13.340 8.369 1.00 92.06 230 GLU A C 1
ATOM 1758 O O . GLU A 1 230 ? -7.043 -12.232 8.089 1.00 92.06 230 GLU A O 1
ATOM 1763 N N . VAL A 1 231 ? -6.203 -14.187 7.416 1.00 90.81 231 VAL A N 1
ATOM 1764 C CA . VAL A 1 231 ? -6.304 -13.858 5.990 1.00 90.81 231 VAL A CA 1
ATOM 1765 C C . VAL A 1 231 ? -7.766 -13.809 5.556 1.00 90.81 231 VAL A C 1
ATOM 1767 O O . VAL A 1 231 ? -8.512 -14.771 5.741 1.00 90.81 231 VAL A O 1
ATOM 1770 N N . VAL A 1 232 ? -8.153 -12.714 4.903 1.00 90.56 232 VAL A N 1
ATOM 1771 C CA . VAL A 1 232 ? -9.488 -12.531 4.326 1.00 90.56 232 VAL A CA 1
ATOM 1772 C C . VAL A 1 232 ? -9.369 -12.463 2.811 1.00 90.56 232 VAL A C 1
ATOM 1774 O O . VAL A 1 232 ? -8.535 -11.737 2.278 1.00 90.56 232 VAL A O 1
ATOM 1777 N N . ASN A 1 233 ? -10.209 -13.205 2.097 1.00 92.19 233 ASN A N 1
ATOM 1778 C CA . ASN A 1 233 ? -10.291 -13.088 0.645 1.00 92.19 233 ASN A CA 1
ATOM 1779 C C . ASN A 1 233 ? -11.190 -11.907 0.282 1.00 92.19 233 ASN A C 1
ATOM 1781 O O . ASN A 1 233 ? -12.343 -11.860 0.709 1.00 92.19 233 ASN A O 1
ATOM 1785 N N . ILE A 1 234 ? -10.662 -10.968 -0.501 1.00 89.38 234 ILE A N 1
ATOM 1786 C CA . ILE A 1 234 ? -11.399 -9.792 -0.968 1.00 89.38 234 ILE A CA 1
ATOM 1787 C C . ILE A 1 234 ? -11.468 -9.780 -2.490 1.00 89.38 234 ILE A C 1
ATOM 1789 O O . ILE A 1 234 ? -10.519 -10.177 -3.166 1.00 89.38 234 ILE A O 1
ATOM 1793 N N . ASP A 1 235 ? -12.575 -9.275 -3.018 1.00 91.19 235 ASP A N 1
ATOM 1794 C CA . ASP A 1 235 ? -12.775 -9.110 -4.451 1.00 91.19 235 ASP A CA 1
ATOM 1795 C C . ASP A 1 235 ? -12.326 -7.716 -4.885 1.00 91.19 235 ASP A C 1
ATOM 1797 O O . ASP A 1 235 ? -12.878 -6.700 -4.459 1.00 91.19 235 ASP A O 1
ATOM 1801 N N . VAL A 1 236 ? -11.305 -7.669 -5.740 1.00 89.44 236 VAL A N 1
ATOM 1802 C CA . VAL A 1 236 ? -10.731 -6.422 -6.247 1.00 89.44 236 VAL A CA 1
ATOM 1803 C C . VAL A 1 236 ? -11.083 -6.274 -7.725 1.00 89.44 236 VAL A C 1
ATOM 1805 O O . VAL A 1 236 ? -10.697 -7.131 -8.526 1.00 89.44 236 VAL A O 1
ATOM 1808 N N . PRO A 1 237 ? -11.778 -5.196 -8.129 1.00 88.88 237 PRO A N 1
ATOM 1809 C CA . PRO A 1 237 ? -12.062 -4.952 -9.534 1.00 88.88 237 PRO A CA 1
ATOM 1810 C C . PRO A 1 237 ? -10.761 -4.633 -10.276 1.00 88.88 237 PRO A C 1
ATOM 1812 O O . PRO A 1 237 ? -10.020 -3.720 -9.907 1.00 88.88 237 PRO A O 1
ATOM 1815 N N . ASN A 1 238 ? -10.488 -5.369 -11.351 1.00 88.75 238 ASN A N 1
ATOM 1816 C CA . ASN A 1 238 ? -9.302 -5.170 -12.190 1.00 88.75 238 ASN A CA 1
ATOM 1817 C C . ASN A 1 238 ? -9.577 -4.336 -13.459 1.00 88.75 238 ASN A C 1
ATOM 1819 O O . ASN A 1 238 ? -8.740 -4.280 -14.360 1.00 88.75 238 ASN A O 1
ATOM 1823 N N . GLY A 1 239 ? -10.767 -3.733 -13.546 1.00 84.25 239 GLY A N 1
ATOM 1824 C CA . GLY A 1 239 ? -11.271 -3.007 -14.718 1.00 84.25 239 GLY A CA 1
ATOM 1825 C C . GLY A 1 239 ? -12.174 -3.836 -15.640 1.00 84.25 239 GLY A C 1
ATOM 1826 O O . GLY A 1 239 ? -12.947 -3.257 -16.402 1.00 84.25 239 GLY A O 1
ATOM 1827 N N . LYS A 1 240 ? -12.146 -5.172 -15.532 1.00 85.94 240 LYS A N 1
ATOM 1828 C CA . LYS A 1 240 ? -12.983 -6.093 -16.322 1.00 85.94 240 LYS A CA 1
ATOM 1829 C C . LYS A 1 240 ? -13.775 -7.068 -15.455 1.00 85.94 240 LYS A C 1
ATOM 1831 O O . LYS A 1 240 ? -14.963 -7.272 -15.681 1.00 85.94 240 LYS A O 1
ATOM 1836 N N . GLU A 1 241 ? -13.109 -7.678 -14.487 1.00 88.62 241 GLU A N 1
ATOM 1837 C CA . GLU A 1 241 ? -13.672 -8.669 -13.579 1.00 88.62 241 GLU A CA 1
ATOM 1838 C C . GLU A 1 241 ? -13.212 -8.404 -12.144 1.00 88.62 241 GLU A C 1
ATOM 1840 O O . GLU A 1 241 ? -12.283 -7.629 -11.892 1.00 88.62 241 GLU A O 1
ATOM 1845 N N . ASN A 1 242 ? -13.879 -9.057 -11.200 1.00 90.25 242 ASN A N 1
ATOM 1846 C CA . ASN A 1 242 ? -13.457 -9.063 -9.811 1.00 90.25 242 ASN A CA 1
ATOM 1847 C C . ASN A 1 242 ? -12.467 -10.207 -9.607 1.00 90.25 242 ASN A C 1
ATOM 1849 O O . ASN A 1 242 ? -12.795 -11.368 -9.847 1.00 90.25 242 ASN A O 1
ATOM 1853 N N . VAL A 1 243 ? -11.257 -9.868 -9.173 1.00 91.00 243 VAL A N 1
ATOM 1854 C CA . VAL A 1 243 ? -10.213 -10.836 -8.845 1.00 91.00 243 VAL A CA 1
ATOM 1855 C C . VAL A 1 24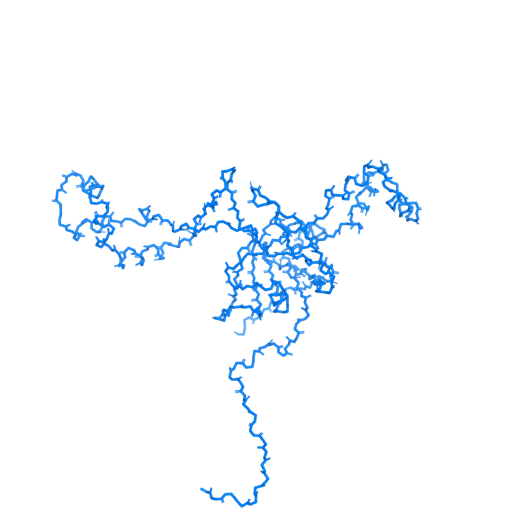3 ? -10.183 -11.009 -7.337 1.00 91.00 243 VAL A C 1
ATOM 1857 O O . VAL A 1 243 ? -9.920 -10.053 -6.606 1.00 91.00 243 VAL A O 1
ATOM 1860 N N . THR A 1 244 ? -10.422 -12.232 -6.876 1.00 92.94 24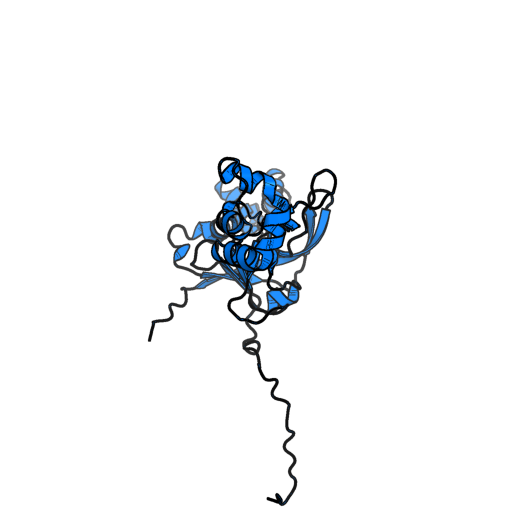4 THR A N 1
ATOM 1861 C CA . THR A 1 244 ? -10.310 -12.574 -5.461 1.00 92.94 244 THR A CA 1
ATOM 1862 C C . THR A 1 244 ? -8.838 -12.687 -5.066 1.00 92.94 244 THR A C 1
ATOM 1864 O O . THR A 1 244 ? -8.088 -13.474 -5.650 1.00 92.94 244 THR A O 1
ATOM 1867 N N . VAL A 1 245 ? -8.415 -11.916 -4.065 1.00 92.44 245 VAL A N 1
ATOM 1868 C CA . VAL A 1 245 ? -7.038 -11.911 -3.550 1.00 92.44 245 VAL A CA 1
ATOM 1869 C C . VAL A 1 245 ? -7.003 -12.082 -2.030 1.00 92.44 245 VAL A C 1
ATOM 1871 O O . VAL A 1 245 ? -7.884 -11.565 -1.340 1.00 92.44 245 VAL A O 1
ATOM 1874 N N . PRO A 1 246 ? -5.978 -12.765 -1.483 1.00 94.31 246 PRO A N 1
ATOM 1875 C CA . PRO A 1 246 ? -5.768 -12.828 -0.045 1.00 94.31 246 PRO A CA 1
ATOM 1876 C C . PRO A 1 246 ? -5.288 -11.467 0.470 1.00 94.31 246 PRO A C 1
ATOM 1878 O O . PRO A 1 246 ? -4.264 -10.936 0.025 1.00 94.31 246 PRO A O 1
ATOM 1881 N N . ALA A 1 247 ? -6.028 -10.916 1.422 1.00 93.94 247 ALA A N 1
ATOM 1882 C CA . ALA A 1 247 ? -5.738 -9.666 2.093 1.00 93.94 247 ALA A CA 1
ATOM 1883 C C . ALA A 1 247 ? -5.448 -9.895 3.574 1.00 93.94 247 ALA A C 1
ATOM 1885 O O . ALA A 1 247 ? -6.079 -10.714 4.242 1.00 93.94 247 ALA A O 1
ATOM 1886 N N . TYR A 1 248 ? -4.470 -9.147 4.073 1.00 96.19 248 TYR A N 1
ATOM 1887 C CA . TYR A 1 248 ? -3.949 -9.276 5.425 1.00 96.19 248 TYR A CA 1
ATOM 1888 C C . TYR A 1 248 ? -4.340 -8.040 6.231 1.00 96.19 248 TYR A C 1
ATOM 1890 O O . TYR A 1 248 ? -3.928 -6.937 5.846 1.00 96.19 248 TYR A O 1
ATOM 1898 N N . PRO A 1 249 ? -5.114 -8.190 7.318 1.00 95.00 249 PRO A N 1
ATOM 1899 C CA . PRO A 1 249 ? -5.452 -7.081 8.193 1.00 95.00 249 PRO A CA 1
ATOM 1900 C C . PRO A 1 249 ? -4.205 -6.472 8.838 1.00 95.00 249 PRO A C 1
ATOM 1902 O O . PRO A 1 249 ? -3.208 -7.160 9.100 1.00 95.00 249 PRO A O 1
ATOM 1905 N N . ILE A 1 250 ? -4.273 -5.172 9.116 1.00 94.94 250 ILE A N 1
ATOM 1906 C CA . ILE A 1 250 ? -3.244 -4.453 9.862 1.00 94.94 250 ILE A CA 1
ATOM 1907 C C . ILE A 1 250 ? -3.831 -3.823 11.123 1.00 94.94 250 ILE A C 1
ATOM 1909 O O . ILE A 1 250 ? -4.869 -3.167 11.084 1.00 94.94 250 ILE A O 1
ATOM 1913 N N . GLU A 1 251 ? -3.120 -3.977 12.234 1.00 93.69 251 GLU A N 1
ATOM 1914 C CA . GLU A 1 251 ? -3.488 -3.411 13.531 1.00 93.69 251 GLU A CA 1
ATOM 1915 C C . GLU A 1 251 ? -2.432 -2.415 13.979 1.00 93.69 251 GLU A C 1
ATOM 1917 O O . GLU A 1 251 ? -1.230 -2.671 13.862 1.00 93.69 251 GLU A O 1
ATOM 1922 N N . PHE A 1 252 ? -2.861 -1.267 14.498 1.00 93.88 252 PHE A N 1
ATOM 1923 C CA . PHE A 1 252 ? -1.932 -0.300 15.066 1.00 93.88 252 PHE A CA 1
ATOM 1924 C C . PHE A 1 252 ? -1.205 -0.911 16.269 1.00 93.88 252 PHE A C 1
ATOM 1926 O O . PHE A 1 252 ? -1.834 -1.457 17.171 1.00 93.88 252 PHE A O 1
ATOM 1933 N N . LEU A 1 253 ? 0.123 -0.794 16.284 1.00 91.81 253 LEU A N 1
ATOM 1934 C CA . LEU A 1 253 ? 0.962 -1.312 17.360 1.00 91.81 253 LEU A CA 1
ATOM 1935 C C . LEU A 1 253 ? 1.569 -0.176 18.188 1.00 91.81 253 LEU A C 1
ATOM 1937 O O . LEU A 1 253 ? 1.409 -0.138 19.406 1.00 91.81 253 LEU A O 1
ATOM 1941 N N . SER A 1 254 ? 2.303 0.732 17.543 1.00 91.75 254 SER A N 1
ATOM 1942 C CA . SER A 1 254 ? 3.035 1.793 18.240 1.00 91.75 254 SER A CA 1
ATOM 1943 C C . SER A 1 254 ? 3.480 2.921 17.308 1.00 91.75 254 SER A C 1
ATOM 1945 O O . SER A 1 254 ? 3.616 2.747 16.094 1.00 91.75 254 SER A O 1
ATOM 1947 N N . ASP A 1 255 ? 3.768 4.083 17.901 1.00 93.00 255 ASP A N 1
ATOM 1948 C CA . ASP A 1 255 ? 4.481 5.181 17.249 1.00 93.00 255 ASP A CA 1
ATOM 1949 C C . ASP A 1 255 ? 5.898 5.309 17.821 1.00 93.00 255 ASP A C 1
ATOM 1951 O O . ASP A 1 255 ? 6.100 5.632 18.993 1.00 93.00 255 ASP A O 1
ATOM 1955 N N . GLU A 1 256 ? 6.903 5.112 16.973 1.00 89.56 256 GLU A N 1
ATOM 1956 C CA . GLU A 1 256 ? 8.315 5.123 17.352 1.00 89.56 256 GLU A CA 1
ATOM 1957 C C . GLU A 1 256 ? 9.049 6.333 16.763 1.00 89.56 256 GLU A C 1
ATOM 1959 O O . GLU A 1 256 ? 8.694 6.873 15.710 1.00 89.56 256 GLU A O 1
ATOM 1964 N N . ALA A 1 257 ? 10.102 6.792 17.444 1.00 86.81 257 ALA A N 1
ATOM 1965 C CA . ALA A 1 257 ? 10.992 7.794 16.868 1.00 86.81 257 ALA A CA 1
ATOM 1966 C C . ALA A 1 257 ? 11.784 7.177 15.697 1.00 86.81 257 ALA A C 1
ATOM 1968 O O . ALA A 1 257 ? 12.194 6.017 15.776 1.00 86.81 257 ALA A O 1
ATOM 1969 N N . PRO A 1 258 ? 12.017 7.916 14.600 1.00 80.56 258 PRO A N 1
ATOM 1970 C CA . PRO A 1 258 ? 12.869 7.433 13.530 1.00 80.56 258 PRO A CA 1
ATOM 1971 C C . PRO A 1 258 ? 14.289 7.219 14.052 1.00 80.56 258 PRO A C 1
ATOM 1973 O O . PRO A 1 258 ? 14.824 8.052 14.782 1.00 80.56 258 PRO A O 1
ATOM 1976 N N . ILE A 1 259 ? 14.908 6.110 13.649 1.00 73.00 259 ILE A N 1
ATOM 1977 C CA . ILE A 1 259 ? 16.311 5.840 13.961 1.00 73.00 259 ILE A CA 1
ATOM 1978 C C . ILE A 1 259 ? 17.157 6.857 13.195 1.00 73.00 259 ILE A C 1
ATOM 1980 O O . ILE A 1 259 ? 17.339 6.743 11.980 1.00 73.00 259 ILE A O 1
ATOM 1984 N N . VAL A 1 260 ? 17.670 7.856 13.905 1.00 62.62 260 VAL A N 1
ATOM 1985 C CA . VAL A 1 260 ? 18.694 8.756 13.385 1.00 62.62 260 VAL A CA 1
ATOM 1986 C C . VAL A 1 260 ? 20.022 8.033 13.554 1.00 62.62 260 VAL A C 1
ATOM 1988 O O . VAL A 1 260 ? 20.496 7.847 14.670 1.00 62.62 260 VAL A O 1
ATOM 1991 N N . ARG A 1 261 ? 20.615 7.568 12.451 1.00 54.72 261 ARG A N 1
ATOM 1992 C CA . ARG A 1 261 ? 22.022 7.166 12.487 1.00 54.72 261 ARG A CA 1
ATOM 1993 C C . ARG A 1 261 ? 22.829 8.450 12.606 1.00 54.72 261 ARG A C 1
ATOM 1995 O O . ARG A 1 261 ? 22.901 9.205 11.637 1.00 54.72 261 ARG A O 1
ATOM 2002 N N . GLU A 1 262 ? 23.381 8.716 13.785 1.00 43.06 262 GLU A N 1
ATOM 2003 C CA . GLU A 1 262 ? 24.437 9.716 13.908 1.00 43.06 262 GLU A CA 1
ATOM 2004 C C . GLU A 1 262 ? 25.545 9.323 12.928 1.00 43.06 262 GLU A C 1
ATOM 2006 O O . GLU A 1 262 ? 25.968 8.164 12.875 1.00 43.06 262 GLU A O 1
ATOM 2011 N N . LYS A 1 263 ? 25.938 10.261 12.062 1.00 46.53 263 LYS A N 1
ATOM 2012 C CA . LYS A 1 263 ? 27.130 10.071 11.241 1.00 46.53 263 LYS A CA 1
ATOM 2013 C C . LYS A 1 263 ? 28.310 10.055 12.211 1.00 46.53 263 LYS A C 1
ATOM 2015 O O . LYS A 1 263 ? 28.596 11.092 12.803 1.00 46.53 263 LYS A O 1
ATOM 2020 N N . ALA A 1 264 ? 28.904 8.880 12.398 1.00 41.97 264 ALA A N 1
ATOM 2021 C CA . ALA A 1 264 ? 30.232 8.750 12.985 1.00 41.97 264 ALA A CA 1
ATOM 2022 C C . ALA A 1 264 ? 31.271 9.438 12.091 1.00 41.97 264 ALA A C 1
ATOM 2024 O O . ALA A 1 264 ? 31.075 9.416 10.849 1.00 41.97 264 ALA A O 1
#

Sequence (264 aa):
MKLVNKISFGVIAIQAGQKSSTVNAEPRLIANSTPGKFVITAPVSKAMNIAVGENIQFGNNIAGVENAISQRVEDIVNWASENGVDLNTREGQDAALKEFTVWFIFKGVPQYDSKGNPLMTSERYTKEDKQEYINNNAATILAENRDLLIERNGGQDADDETLIALISVDDIESPKRQSISGAKTATTAATTGVGCQLNFTDSSIWNTLKSDLGENKSKKNRIYKVLLDEVVNIDVPNGKENVTVPAYPIEFLSDEAPIVREKA

pLDDT: mean 83.14, std 14.62, range [34.94, 96.62]

Radius of gyration: 26.71 Å; chains: 1; bounding box: 78×60×72 Å

Foldseek 3Di:
DDDPDDPDPDDDPPPPCPDVCVPVPFQKWKLALPFQKIKTALVVLQLQQHKAQFFKDKDKCLVVQLVCLVVVPVVLVVVCVVVVADSVDPVSSVVSSVVPMWMKMHTWAFAAALVRHFDKDFDDDDQVNLVVVLVVCLVVLCVVCVVVLCVVVVVDDDDSVSSSVSDHSVSDGGDIDGDTDHWGWHAPDPDIGHSHIIMTGDNVVLCVVCVVVVPCSSFKIWMKRWASPPWDWDFDDRNHGTDTTTIIIIHTDDIHGDDDDDDD